Protein 4U13 (pdb70)

Nearest PDB structures (foldseek):
  4u13-assembly1_B  TM=1.009E+00  e=4.129E-20  Sinorhizobium meliloti 1021
  4kvh-assembly1_A-2  TM=8.964E-01  e=2.876E-08  Halomicrobium mukohataei DSM 12286
  5ts4-assembly3_C  TM=6.794E-01  e=6.967E-07  synthetic construct
  8uqf-assembly1_A  TM=8.358E-01  e=9.347E-05  synthetic construct
  3g0k-assembly1_A-2  TM=7.647E-01  e=1.052E-04  Novosphingobium aromaticivorans DSM 12444

CATH classification: 3.10.450.50

Sequence (214 aa):
FQSDLPDIVNYFDADSCNDTDALSETFAPDAVVEDEGARHQGVVAILRWWVAAKKAASYVAEPLESTVDGDKALVRAKVSGRFPGSPVTLTYSFTIKDGRIARLEIQFQSDLPDIVNYFDADSCNDTDALSETFAPDAVVEDEGARHQGVVAILRWWVAAKKAASYVAEPLESTVDGDKALVRAKVSGRFPGSPVTLTYSFTIKDGRIARLEIQ

Structure (mmCIF, N/CA/C/O backbone):
data_4U13
#
_entry.id   4U13
#
_cell.length_a   47.764
_cell.length_b   42.295
_cell.length_c   62.287
_cell.angle_alpha   90.000
_cell.angle_beta   111.830
_cell.angle_gamma   90.000
#
_symmetry.space_group_name_H-M   'P 1 21 1'
#
loop_
_entity.id
_entity.type
_entity.pdbx_description
1 polymer 'putative polyketide cyclase SMa1630'
2 water water
#
loop_
_atom_site.group_PDB
_atom_site.id
_atom_site.type_symbol
_atom_site.label_atom_id
_atom_site.label_alt_id
_atom_site.label_comp_id
_atom_site.label_asym_id
_atom_site.label_entity_id
_atom_site.label_seq_id
_atom_site.pdbx_PDB_ins_code
_atom_site.Cartn_x
_atom_site.Cartn_y
_atom_site.Cartn_z
_atom_site.occupancy
_atom_site.B_iso_or_equiv
_atom_site.auth_seq_id
_atom_site.auth_comp_id
_atom_site.auth_asym_id
_atom_site.auth_atom_id
_atom_site.pdbx_PDB_model_num
ATOM 1 N N . PHE A 1 1 ? 14.499 25.458 31.287 1.00 75.10 -2 PHE A N 1
ATOM 2 C CA . PHE A 1 1 ? 14.863 25.481 32.739 1.00 76.61 -2 PHE A CA 1
ATOM 3 C C . PHE A 1 1 ? 13.974 24.563 33.643 1.00 79.06 -2 PHE A C 1
ATOM 4 O O . PHE A 1 1 ? 12.794 24.322 33.375 1.00 79.62 -2 PHE A O 1
ATOM 12 N N . GLN A 1 2 ? 14.586 24.088 34.724 1.00 80.50 -1 GLN A N 1
ATOM 13 C CA . GLN A 1 2 ? 13.994 23.122 35.626 1.00 81.54 -1 GLN A CA 1
ATOM 14 C C . GLN A 1 2 ? 14.562 23.333 37.021 1.00 75.29 -1 GLN A C 1
ATOM 15 O O . GLN A 1 2 ? 15.722 23.693 37.158 1.00 70.61 -1 GLN A O 1
ATOM 21 N N . SER A 1 3 ? 13.759 23.078 38.046 1.00 78.74 0 SER A N 1
ATOM 22 C CA . SER A 1 3 ? 14.213 23.097 39.451 1.00 79.22 0 SER A CA 1
ATOM 23 C C . SER A 1 3 ? 15.548 22.415 39.681 1.00 82.42 0 SER A C 1
ATOM 24 O O . SER A 1 3 ? 16.426 22.999 40.297 1.00 81.91 0 SER A O 1
ATOM 35 N N . ASP A 1 5 ? 18.058 22.151 38.100 1.00 86.86 2 ASP A N 1
ATOM 36 C CA . ASP A 1 5 ? 19.206 22.973 37.663 1.00 85.49 2 ASP A CA 1
ATOM 37 C C . ASP A 1 5 ? 19.737 23.835 38.780 1.00 81.19 2 ASP A C 1
ATOM 38 O O . ASP A 1 5 ? 20.835 24.357 38.657 1.00 87.08 2 ASP A O 1
ATOM 43 N N . LEU A 1 6 ? 18.959 24.014 39.844 1.00 74.55 3 LEU A N 1
ATOM 44 C CA . LEU A 1 6 ? 19.355 24.895 40.933 1.00 72.99 3 LEU A CA 1
ATOM 45 C C . LEU A 1 6 ? 20.019 24.100 42.008 1.00 68.46 3 LEU A C 1
ATOM 46 O O . LEU A 1 6 ? 19.694 22.954 42.170 1.00 68.72 3 LEU A O 1
ATOM 51 N N . PRO A 1 7 ? 21.003 24.680 42.705 1.00 69.28 4 PRO A N 1
ATOM 52 C CA . PRO A 1 7 ? 21.499 24.078 43.959 1.00 68.94 4 PRO A CA 1
ATOM 53 C C . PRO A 1 7 ? 20.338 23.840 44.951 1.00 67.28 4 PRO A C 1
ATOM 54 O O . PRO A 1 7 ? 19.397 24.634 45.016 1.00 61.53 4 PRO A O 1
ATOM 58 N N . ASP A 1 8 ? 20.388 22.771 45.733 1.00 67.72 5 ASP A N 1
ATOM 59 C CA . ASP A 1 8 ? 19.282 22.486 46.648 1.00 67.48 5 ASP A CA 1
ATOM 60 C C . ASP A 1 8 ? 18.874 23.697 47.489 1.00 61.93 5 ASP A C 1
ATOM 61 O O . ASP A 1 8 ? 17.702 23.918 47.735 1.00 59.58 5 ASP A O 1
ATOM 66 N N . ILE A 1 9 ? 19.860 24.444 47.961 1.00 60.42 6 ILE A N 1
ATOM 67 C CA . ILE A 1 9 ? 19.598 25.510 48.880 1.00 60.92 6 ILE A CA 1
ATOM 68 C C . ILE A 1 9 ? 18.846 26.702 48.237 1.00 59.55 6 ILE A C 1
ATOM 69 O O . ILE A 1 9 ? 18.016 27.329 48.880 1.00 58.59 6 ILE A O 1
ATOM 74 N N . VAL A 1 10 ? 19.148 27.016 46.978 1.00 61.20 7 VAL A N 1
ATOM 75 C CA . VAL A 1 10 ? 18.460 28.055 46.253 1.00 56.16 7 VAL A CA 1
ATOM 76 C C . VAL A 1 10 ? 17.016 27.604 46.056 1.00 56.02 7 VAL A C 1
ATOM 77 O O . VAL A 1 10 ? 16.048 28.368 46.187 1.00 55.24 7 VAL A O 1
ATOM 81 N N . ASN A 1 11 ? 16.851 26.353 45.736 1.00 56.60 8 ASN A N 1
ATOM 82 C CA . ASN A 1 11 ? 15.506 25.816 45.595 1.00 61.47 8 ASN A CA 1
ATOM 83 C C . ASN A 1 11 ? 14.640 25.892 46.871 1.00 59.27 8 ASN A C 1
ATOM 84 O O . ASN A 1 11 ? 13.412 26.091 46.816 1.00 55.03 8 ASN A O 1
ATO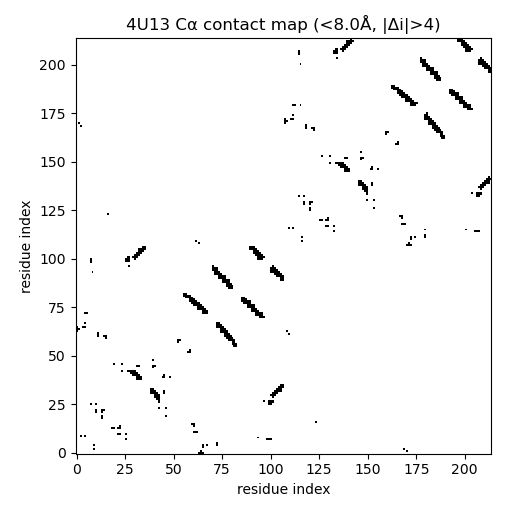M 97 N N . TYR A 1 13 ? 15.020 28.263 49.196 1.00 47.41 10 TYR A N 1
ATOM 98 C CA . TYR A 1 13 ? 14.632 29.650 49.231 1.00 46.28 10 TYR A CA 1
ATOM 99 C C . TYR A 1 13 ? 13.307 29.900 48.508 1.00 46.00 10 TYR A C 1
ATOM 100 O O . TYR A 1 13 ? 12.356 30.398 49.108 1.00 47.27 10 TYR A O 1
ATOM 109 N N . PHE A 1 14 ? 13.201 29.499 47.251 1.00 47.99 11 PHE A N 1
ATOM 110 C CA . PHE A 1 14 ? 12.009 29.809 46.461 1.00 45.63 11 PHE A CA 1
ATOM 111 C C . PHE A 1 14 ? 10.795 29.027 46.881 1.00 47.15 11 PHE A C 1
ATOM 112 O O . PHE A 1 14 ? 9.683 29.533 46.774 1.00 46.18 11 PHE A O 1
ATOM 120 N N . ASP A 1 15 ? 10.984 27.817 47.396 1.00 49.66 12 ASP A N 1
ATOM 121 C CA . ASP A 1 15 ? 9.837 26.976 47.885 1.00 52.36 12 ASP A CA 1
ATOM 122 C C . ASP A 1 15 ? 9.214 27.596 49.129 1.00 51.01 12 ASP A C 1
ATOM 123 O O . ASP A 1 15 ? 7.956 27.651 49.313 1.00 49.36 12 ASP A O 1
ATOM 128 N N . ALA A 1 16 ? 10.109 28.101 49.949 1.00 47.62 13 ALA A N 1
ATOM 129 C CA . ALA A 1 16 ? 9.719 28.739 51.194 1.00 49.48 13 ALA A CA 1
ATOM 130 C C . ALA A 1 16 ? 9.129 30.122 50.994 1.00 49.29 13 ALA A C 1
ATOM 131 O O . ALA A 1 16 ? 8.133 30.455 51.618 1.00 49.70 13 ALA A O 1
ATOM 133 N N . ASP A 1 17 ? 9.767 30.913 50.135 1.00 48.98 14 ASP A N 1
ATOM 134 C CA . ASP A 1 17 ? 9.226 32.173 49.709 1.00 49.65 14 ASP A CA 1
ATOM 135 C C . ASP A 1 17 ? 7.809 31.940 49.188 1.00 49.91 14 ASP A C 1
ATOM 136 O O . ASP A 1 17 ? 6.847 32.527 49.599 1.00 48.32 14 ASP A O 1
ATOM 141 N N . SER A 1 18 ? 7.684 31.039 48.284 1.00 49.20 15 SER A N 1
ATOM 142 C CA . SER A 1 18 ? 6.417 30.713 47.642 1.00 50.50 15 SER A CA 1
ATOM 143 C C . SER A 1 18 ? 5.300 30.159 48.590 1.00 51.12 15 SER A C 1
ATOM 144 O O . SER A 1 18 ? 4.119 30.345 48.352 1.00 49.91 15 SER A O 1
ATOM 147 N N . CYS A 1 19 ? 5.675 29.371 49.597 1.00 52.84 16 CYS A N 1
ATOM 148 C CA . CYS A 1 19 ? 4.697 28.768 50.519 1.00 51.00 16 CYS A CA 1
ATOM 149 C C . CYS A 1 19 ? 4.507 29.568 51.770 1.00 54.22 16 CYS A C 1
ATOM 150 O O . CYS A 1 19 ? 3.801 29.126 52.683 1.00 56.12 16 CYS A O 1
ATOM 153 N N . ASN A 1 20 ? 5.079 30.770 51.808 1.00 54.22 17 ASN A N 1
ATOM 154 C CA . ASN A 1 20 ? 5.065 31.612 52.990 1.00 56.80 17 ASN A CA 1
ATOM 155 C C . ASN A 1 20 ? 5.557 30.832 54.198 1.00 55.67 17 ASN A C 1
ATOM 156 O O . ASN A 1 20 ? 4.945 30.868 55.203 1.00 49.86 17 ASN A O 1
ATOM 161 N N . ASP A 1 21 ? 6.671 30.129 54.083 1.00 57.06 18 ASP A N 1
ATOM 162 C CA . ASP A 1 21 ? 7.119 29.267 55.172 1.00 58.78 18 ASP A CA 1
ATOM 163 C C . ASP A 1 21 ? 8.281 29.908 55.937 1.00 54.40 18 ASP A C 1
ATOM 164 O O . ASP A 1 21 ? 9.435 29.661 55.664 1.00 55.11 18 ASP A O 1
ATOM 169 N N . THR A 1 22 ? 7.946 30.722 56.907 1.00 52.86 19 THR A N 1
ATOM 170 C CA . THR A 1 22 ? 8.935 31.343 57.801 1.00 53.70 19 THR A CA 1
ATOM 171 C C . THR A 1 22 ? 10.045 30.476 58.427 1.00 54.27 19 THR A C 1
ATOM 172 O O . THR A 1 22 ? 11.196 30.880 58.447 1.00 53.52 19 THR A O 1
ATOM 176 N N . ASP A 1 23 ? 9.727 29.299 58.935 1.00 59.44 20 ASP A N 1
ATOM 177 C CA . ASP A 1 23 ? 10.778 28.423 59.474 1.00 62.76 20 ASP A CA 1
ATOM 178 C C . ASP A 1 23 ? 11.778 28.026 58.458 1.00 62.65 20 ASP A C 1
ATOM 179 O O . ASP A 1 23 ? 12.981 28.093 58.705 1.00 61.29 20 ASP A O 1
ATOM 184 N N . ALA A 1 24 ? 11.274 27.582 57.313 1.00 63.49 21 ALA A N 1
ATOM 185 C CA . ALA A 1 24 ? 12.140 27.048 56.281 1.00 63.53 21 ALA A CA 1
ATOM 186 C C . ALA A 1 24 ? 13.021 28.182 55.766 1.00 60.44 21 ALA A C 1
ATOM 187 O O . ALA A 1 24 ? 14.248 28.045 55.611 1.00 64.90 21 ALA A O 1
ATOM 189 N N . LEU A 1 25 ? 12.398 29.325 55.546 1.00 57.00 22 LEU A N 1
ATOM 190 C CA . LEU A 1 25 ? 13.115 30.533 55.115 1.00 57.45 22 LEU A CA 1
ATOM 191 C C . LEU A 1 25 ? 14.223 30.946 56.096 1.00 58.73 22 LEU A C 1
ATOM 192 O O . LEU A 1 25 ? 15.309 31.249 55.685 1.00 60.35 22 LEU A O 1
ATOM 197 N N . SER A 1 26 ? 13.942 30.970 57.388 1.00 61.37 23 SER A N 1
ATOM 198 C CA . SER A 1 26 ? 14.938 31.364 58.375 1.00 65.93 23 SER A CA 1
ATOM 199 C C . SER A 1 26 ? 16.150 30.419 58.367 1.00 68.36 23 SER A C 1
ATOM 200 O O . SER A 1 26 ? 17.280 30.872 58.465 1.00 72.52 23 SER A O 1
ATOM 203 N N . GLU A 1 27 ? 15.904 29.126 58.201 1.00 68.19 24 GLU A N 1
ATOM 204 C CA . GLU A 1 27 ? 16.963 28.097 58.218 1.00 71.89 24 GLU A CA 1
ATOM 205 C C . GLU A 1 27 ? 17.771 28.068 56.876 1.00 68.47 24 GLU A C 1
ATOM 206 O O . GLU A 1 27 ? 18.729 27.326 56.725 1.00 66.87 24 GLU A O 1
ATOM 212 N N . THR A 1 28 ? 17.413 28.929 55.925 1.00 62.45 25 THR A N 1
ATOM 213 C CA . THR A 1 28 ? 18.040 28.965 54.612 1.00 61.16 25 THR A CA 1
ATOM 214 C C . THR A 1 28 ? 19.317 29.813 54.567 1.00 62.55 25 THR A C 1
ATOM 215 O O . THR A 1 28 ? 20.230 29.532 53.791 1.00 67.32 25 THR A O 1
ATOM 219 N N . PHE A 1 29 ? 19.390 30.840 55.408 1.00 62.15 26 PHE A N 1
ATOM 220 C CA . PHE A 1 29 ? 20.498 31.794 55.459 1.00 61.32 26 PHE A CA 1
ATOM 221 C C . PHE A 1 29 ? 21.489 31.558 56.571 1.00 68.64 26 PHE A C 1
ATOM 222 O O . PHE A 1 29 ? 21.127 31.113 57.633 1.00 70.88 26 PHE A O 1
ATOM 230 N N . ALA A 1 30 ? 22.747 31.891 56.308 1.00 76.11 27 AL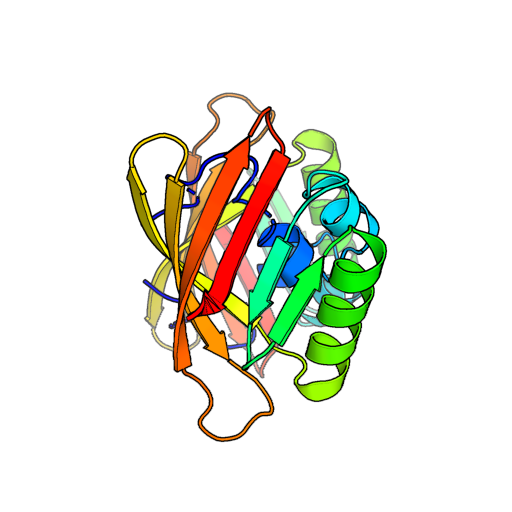A A N 1
ATOM 231 C CA . ALA A 1 30 ? 23.811 31.840 57.308 1.00 77.59 27 ALA A CA 1
ATOM 232 C C . ALA A 1 30 ? 23.476 32.871 58.354 1.00 80.07 27 ALA A C 1
ATOM 233 O O . ALA A 1 30 ? 22.819 33.850 58.035 1.00 78.54 27 ALA A O 1
ATOM 235 N N . PRO A 1 31 ? 23.940 32.683 59.596 1.00 86.47 28 PRO A N 1
ATOM 236 C CA . PRO A 1 31 ? 23.624 33.686 60.634 1.00 91.01 28 PRO A CA 1
ATOM 237 C C . PRO A 1 31 ? 24.122 35.119 60.287 1.00 92.17 28 PRO A C 1
ATOM 238 O O . PRO A 1 31 ? 23.455 36.130 60.626 1.00 86.53 28 PRO A O 1
ATOM 242 N N . ASP A 1 32 ? 25.273 35.172 59.605 1.00 88.88 29 ASP A N 1
ATOM 243 C CA . ASP A 1 32 ? 25.936 36.404 59.210 1.00 85.96 29 ASP A CA 1
ATOM 244 C C . ASP A 1 32 ? 25.486 36.925 57.816 1.00 80.59 29 ASP A C 1
ATOM 245 O O . ASP A 1 32 ? 26.134 37.790 57.232 1.00 78.90 29 ASP A O 1
ATOM 247 N N . ALA A 1 33 ? 24.349 36.462 57.302 1.00 77.34 30 ALA A N 1
ATOM 248 C CA . ALA A 1 33 ? 24.024 36.656 55.879 1.00 74.49 30 ALA A CA 1
ATOM 249 C C . ALA A 1 33 ? 23.551 38.071 55.577 1.00 75.81 30 ALA A C 1
ATOM 250 O O . ALA A 1 33 ? 23.084 38.783 56.458 1.00 76.54 30 ALA A O 1
ATOM 252 N N . VAL A 1 34 ? 23.670 38.461 54.310 1.00 72.65 31 VAL A N 1
ATOM 253 C CA . VAL A 1 34 ? 23.198 39.749 53.831 1.00 66.29 31 VAL A CA 1
ATOM 254 C C . VAL A 1 34 ? 22.277 39.593 52.625 1.00 60.62 31 VAL A C 1
ATOM 255 O O . VAL A 1 34 ? 22.546 38.815 51.730 1.00 57.25 31 VAL A O 1
ATOM 259 N N . VAL A 1 35 ? 21.222 40.395 52.625 1.00 57.53 32 VAL A N 1
ATOM 260 C CA . VAL A 1 35 ? 20.346 40.602 51.512 1.00 56.67 32 VAL A CA 1
ATOM 261 C C . VAL A 1 35 ? 20.394 42.087 51.163 1.00 60.20 32 VAL A C 1
ATOM 262 O O . VAL A 1 35 ? 20.176 42.946 52.061 1.00 57.64 32 VAL A O 1
ATOM 266 N N . GLU A 1 36 ? 20.690 42.371 49.878 1.00 59.61 33 GLU A N 1
ATOM 267 C CA . GLU A 1 36 ? 20.526 43.688 49.285 1.00 60.85 33 GLU A CA 1
ATOM 268 C C . GLU A 1 36 ? 19.360 43.712 48.305 1.00 60.39 33 GLU A C 1
ATOM 269 O O . GLU A 1 36 ? 19.345 42.958 47.357 1.00 57.92 33 GLU A O 1
ATOM 272 N N . ASP A 1 37 ? 18.390 44.594 48.532 1.00 65.47 34 ASP A N 1
ATOM 273 C CA . ASP A 1 37 ? 17.174 44.684 47.698 1.00 68.61 34 ASP A CA 1
ATOM 274 C C . ASP A 1 37 ? 16.587 46.078 47.796 1.00 73.56 34 ASP A C 1
ATOM 275 O O . ASP A 1 37 ? 16.622 46.677 48.866 1.00 79.14 34 ASP A O 1
ATOM 280 N N . GLU A 1 38 ? 15.998 46.560 46.700 1.00 76.63 35 GLU A N 1
ATOM 281 C CA . GLU A 1 38 ? 15.176 47.796 46.664 1.00 77.34 35 GLU A CA 1
ATOM 282 C C . GLU A 1 38 ? 15.883 48.997 47.319 1.00 74.98 35 GLU A C 1
ATOM 283 O O . GLU A 1 38 ? 15.282 49.679 48.137 1.00 76.20 35 GLU A O 1
ATOM 289 N N . GLY A 1 39 ? 17.161 49.227 46.979 1.00 71.89 36 GLY A N 1
ATOM 290 C CA . GLY A 1 39 ? 17.929 50.365 47.519 1.00 74.89 36 GLY A CA 1
ATOM 291 C C . GLY A 1 39 ? 18.416 50.201 48.958 1.00 75.95 36 GLY A C 1
ATOM 292 O O . GLY A 1 39 ? 18.860 51.178 49.570 1.00 73.43 36 GLY A O 1
ATOM 293 N N . ALA A 1 40 ? 18.363 48.970 49.499 1.00 74.95 37 ALA A N 1
ATOM 294 C CA . ALA A 1 40 ? 18.666 48.741 50.924 1.00 72.76 37 ALA A CA 1
ATOM 295 C C . ALA A 1 40 ? 19.372 47.444 51.231 1.00 69.80 37 ALA A C 1
ATOM 296 O O . ALA A 1 40 ? 19.365 46.497 50.451 1.00 69.73 37 ALA A O 1
ATOM 298 N N . ARG A 1 41 ? 19.951 47.421 52.425 1.00 71.34 38 ARG A N 1
ATOM 299 C CA . ARG A 1 41 ? 20.829 46.351 52.872 1.00 70.95 38 ARG A CA 1
ATOM 300 C C . ARG A 1 41 ? 20.297 45.811 54.191 1.00 68.78 38 ARG A C 1
ATOM 301 O O . ARG A 1 41 ? 20.066 46.567 55.105 1.00 67.02 38 ARG A O 1
ATOM 309 N N . HIS A 1 42 ? 20.122 44.497 54.281 1.00 62.92 39 HIS A N 1
ATOM 310 C CA . HIS A 1 42 ? 19.674 43.865 55.491 1.00 60.85 39 HIS A CA 1
ATOM 311 C C . HIS A 1 42 ? 20.698 42.830 55.972 1.00 63.55 39 HIS A C 1
ATOM 312 O O . HIS A 1 42 ? 21.032 41.903 55.266 1.00 67.24 39 HIS A O 1
ATOM 319 N N . GLN A 1 43 ? 21.239 43.005 57.166 1.00 69.88 40 GLN A N 1
ATOM 320 C CA . GLN A 1 43 ? 22.278 42.100 57.657 1.00 76.03 40 GLN A CA 1
ATOM 321 C C . GLN A 1 43 ? 21.785 41.311 58.879 1.00 75.52 40 GLN A C 1
ATOM 322 O O . GLN A 1 43 ? 21.122 41.875 59.740 1.00 75.10 40 GLN A O 1
ATOM 328 N N . GLY A 1 44 ? 22.103 40.013 58.947 1.00 71.48 41 GLY A N 1
ATOM 329 C CA . GLY A 1 44 ? 21.638 39.162 60.033 1.00 66.65 41 GLY A CA 1
ATOM 330 C C . GLY A 1 44 ? 20.273 38.583 59.718 1.00 66.78 41 GLY A C 1
ATOM 331 O O . GLY A 1 44 ? 19.440 39.218 59.041 1.00 65.10 41 GLY A O 1
ATOM 332 N N . VAL A 1 45 ? 20.011 37.384 60.241 1.00 68.29 42 VAL A N 1
ATOM 333 C CA . VAL A 1 45 ? 18.752 36.715 59.962 1.00 65.20 42 VAL A CA 1
ATOM 334 C C . VAL A 1 45 ? 17.541 37.490 60.497 1.00 65.01 42 VAL A C 1
ATOM 335 O O . VAL A 1 45 ? 16.433 37.397 59.927 1.00 64.52 42 VAL A O 1
ATOM 339 N N . VAL A 1 46 ? 17.709 38.286 61.543 1.00 65.48 43 VAL A N 1
ATOM 340 C CA . VAL A 1 46 ? 16.544 39.012 62.038 1.00 64.74 43 VAL A CA 1
ATOM 341 C C . VAL A 1 46 ? 16.034 40.043 61.017 1.00 62.61 43 VAL A C 1
ATOM 342 O O . VAL A 1 46 ? 14.815 40.105 60.701 1.00 58.33 43 VAL A O 1
ATOM 346 N N . ALA A 1 47 ? 16.959 40.867 60.525 1.00 61.56 44 ALA A N 1
ATOM 347 C CA . ALA A 1 47 ? 16.643 41.872 59.495 1.00 61.30 44 ALA A CA 1
ATOM 348 C C . ALA A 1 47 ? 16.102 41.192 58.222 1.00 60.11 44 ALA A C 1
ATOM 349 O O . ALA A 1 47 ? 15.234 41.725 57.536 1.00 61.61 44 ALA A O 1
ATOM 351 N N . ILE A 1 48 ? 16.655 40.041 57.874 1.00 55.62 45 ILE A N 1
ATOM 352 C CA . ILE A 1 48 ? 16.201 39.409 56.683 1.00 55.56 45 ILE A CA 1
ATOM 353 C C . ILE A 1 48 ? 14.720 38.997 56.820 1.00 58.93 45 ILE A C 1
ATOM 354 O O . ILE A 1 48 ? 13.889 39.193 55.885 1.00 58.18 45 ILE A O 1
ATOM 359 N N . LEU A 1 49 ? 14.372 38.416 57.963 1.00 62.36 46 LEU A N 1
ATOM 360 C CA . LEU A 1 49 ? 12.981 38.046 58.186 1.00 60.98 46 LEU A CA 1
ATOM 361 C C . LEU A 1 49 ? 12.068 39.256 58.150 1.00 58.86 46 LEU A C 1
ATOM 362 O O . LEU A 1 49 ? 10.918 39.178 57.683 1.00 56.47 46 LEU A O 1
ATOM 367 N N . ARG A 1 50 ? 12.544 40.370 58.699 1.00 63.19 47 ARG A N 1
ATOM 368 C CA . ARG A 1 50 ? 11.725 41.597 58.734 1.00 65.08 47 ARG A CA 1
ATOM 369 C C . ARG A 1 50 ? 11.467 42.035 57.329 1.00 58.78 47 ARG A C 1
ATOM 370 O O . ARG A 1 50 ? 10.355 42.378 56.969 1.00 59.31 47 ARG A O 1
ATOM 378 N N . TRP A 1 51 ? 12.517 41.964 56.536 1.00 55.54 48 TRP A N 1
ATOM 379 C CA . TRP A 1 51 ? 12.465 42.388 55.196 1.00 55.73 48 TRP A CA 1
ATOM 380 C C . TRP A 1 51 ? 11.474 41.541 54.385 1.00 58.30 48 TRP A C 1
ATOM 381 O O . TRP A 1 51 ? 10.684 42.111 53.591 1.00 58.23 48 TRP A O 1
ATOM 392 N N . TRP A 1 52 ? 11.543 40.213 54.574 1.00 53.71 49 TRP A N 1
ATOM 393 C CA . TRP A 1 52 ? 10.708 39.263 53.852 1.00 54.97 49 TRP A CA 1
ATOM 394 C C . TRP A 1 52 ? 9.222 39.423 54.219 1.00 54.87 49 TRP A C 1
ATOM 395 O O . TRP A 1 52 ? 8.326 39.433 53.347 1.00 53.97 49 TRP A O 1
ATOM 406 N N . VAL A 1 53 ? 8.954 39.591 55.509 1.00 56.58 50 VAL A N 1
ATOM 407 C CA . VAL A 1 53 ? 7.598 39.845 55.970 1.00 55.30 50 VAL A CA 1
ATOM 408 C C . VAL A 1 53 ? 6.969 41.147 55.390 1.00 57.57 50 VAL A C 1
ATOM 409 O O . VAL A 1 53 ? 5.853 41.105 54.849 1.00 55.61 50 VAL A O 1
ATOM 413 N N . ALA A 1 54 ? 7.688 42.279 55.472 1.00 53.68 51 ALA A N 1
ATOM 414 C CA . ALA A 1 54 ? 7.200 43.541 54.909 1.00 55.13 51 ALA A CA 1
ATOM 415 C C . ALA A 1 54 ? 6.921 43.458 53.382 1.00 56.79 51 ALA A C 1
ATOM 416 O O . ALA A 1 54 ? 5.933 44.009 52.903 1.00 54.23 51 ALA A O 1
ATOM 418 N N . ALA A 1 55 ? 7.777 42.770 52.641 1.00 53.06 52 ALA A N 1
ATOM 419 C CA . ALA A 1 55 ? 7.603 42.681 51.233 1.00 51.36 52 ALA A CA 1
ATOM 420 C C . ALA A 1 55 ? 6.370 41.869 50.888 1.00 53.00 52 ALA A C 1
ATOM 421 O O . ALA A 1 55 ? 5.671 42.166 49.921 1.00 57.08 52 ALA A O 1
ATOM 423 N N . LYS A 1 56 ? 6.089 40.843 51.663 1.00 55.09 53 LYS A N 1
ATOM 424 C CA . LYS A 1 56 ? 4.889 40.040 51.461 1.00 55.54 53 LYS A CA 1
ATOM 425 C C . LYS A 1 56 ? 3.645 40.845 51.727 1.00 57.55 53 LYS A C 1
ATOM 426 O O . LYS A 1 56 ? 2.695 40.770 50.949 1.00 56.64 53 LYS A O 1
ATOM 432 N N . LYS A 1 57 ? 3.629 41.603 52.820 1.00 57.49 54 LYS A N 1
ATOM 433 C CA . LYS A 1 57 ? 2.474 42.490 53.131 1.00 63.74 54 LYS A CA 1
ATOM 434 C C . LYS A 1 57 ? 2.300 43.570 52.079 1.00 63.28 54 LYS A C 1
ATOM 435 O O . LYS A 1 57 ? 1.179 43.874 51.700 1.00 61.13 54 LYS A O 1
ATOM 441 N N . ALA A 1 58 ? 3.416 44.198 51.684 1.00 62.81 55 ALA A N 1
ATOM 442 C CA . ALA A 1 58 ? 3.420 45.273 50.703 1.00 63.67 55 ALA A CA 1
ATOM 443 C C . ALA A 1 58 ? 2.839 44.797 49.380 1.00 66.98 55 ALA A C 1
ATOM 444 O O . ALA A 1 58 ? 1.981 45.489 48.834 1.00 69.31 55 ALA A O 1
ATOM 446 N N . ALA A 1 59 ? 3.262 43.634 48.871 1.00 60.39 56 ALA A N 1
ATOM 447 C CA . ALA A 1 59 ? 2.843 43.297 47.511 1.00 61.67 56 ALA A CA 1
ATOM 448 C C . ALA A 1 59 ? 2.173 41.936 47.257 1.00 67.40 56 ALA A C 1
ATOM 449 O O . ALA A 1 59 ? 1.671 41.716 46.128 1.00 66.33 56 ALA A O 1
ATOM 451 N N . SER A 1 60 ? 2.149 41.032 48.256 1.00 67.51 57 SER A N 1
ATOM 452 C CA . SER A 1 60 ? 1.647 39.649 48.053 1.00 62.55 57 SER A CA 1
ATOM 453 C C . SER A 1 60 ? 2.215 39.037 46.757 1.00 62.52 57 SER A C 1
ATOM 454 O O . SER A 1 60 ? 1.483 38.522 45.909 1.00 61.95 57 SER A O 1
ATOM 457 N N . TYR A 1 61 ? 3.518 39.135 46.586 1.00 59.44 58 TYR A N 1
ATOM 458 C CA . TYR A 1 61 ? 4.146 38.783 45.307 1.00 59.24 58 TYR A CA 1
ATOM 459 C C . TYR A 1 61 ? 4.343 37.285 45.143 1.00 60.72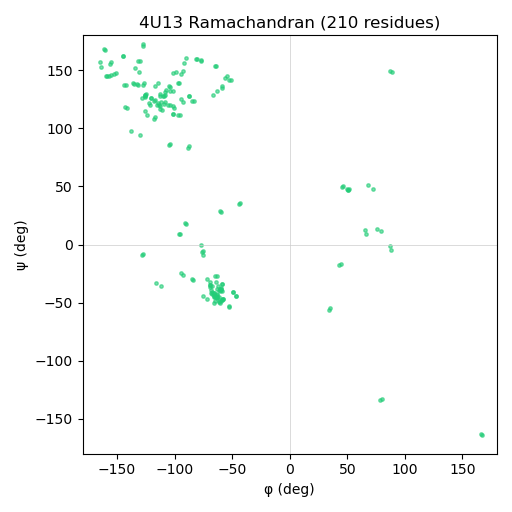 58 TYR A C 1
ATOM 460 O O . TYR A 1 61 ? 4.439 36.568 46.106 1.00 61.39 58 TYR A O 1
ATOM 469 N N . VAL A 1 62 ? 4.500 36.879 43.894 1.00 57.79 59 VAL A N 1
ATOM 470 C CA . VAL A 1 62 ? 4.994 35.591 43.507 1.00 57.20 59 VAL A CA 1
ATOM 471 C C . VAL A 1 62 ? 6.349 35.805 42.726 1.00 57.49 59 VAL A C 1
ATOM 472 O O . VAL A 1 62 ? 6.381 36.539 41.756 1.00 59.68 59 VAL A O 1
ATOM 476 N N . ALA A 1 63 ? 7.450 35.173 43.165 1.00 58.19 60 ALA A N 1
ATOM 477 C CA . ALA A 1 63 ? 8.708 35.064 42.424 1.00 54.77 60 ALA A CA 1
ATOM 478 C C . ALA A 1 63 ? 8.830 33.700 41.785 1.00 58.27 60 ALA A C 1
ATOM 479 O O . ALA A 1 63 ? 8.866 32.704 42.460 1.00 59.38 60 ALA A O 1
ATOM 481 N N . GLU A 1 64 ? 8.923 33.644 40.462 1.00 57.39 61 GLU A N 1
ATOM 482 C CA . GLU A 1 64 ? 8.930 32.384 39.753 1.00 57.35 61 GLU A CA 1
ATOM 483 C C . GLU A 1 64 ? 10.272 32.245 39.006 1.00 55.56 61 GLU A C 1
ATOM 484 O O . GLU A 1 64 ? 10.482 32.956 38.044 1.00 56.63 61 GLU A O 1
ATOM 490 N N . PRO A 1 65 ? 11.185 31.354 39.456 1.00 52.51 62 PRO A N 1
ATOM 491 C CA . PRO A 1 65 ? 12.430 31.204 38.711 1.00 51.98 62 PRO A CA 1
ATOM 492 C C . PRO A 1 65 ? 12.192 30.787 37.246 1.00 54.76 62 PRO A C 1
ATOM 493 O O . PRO A 1 65 ? 11.341 29.937 36.980 1.00 53.31 62 PRO A O 1
ATOM 497 N N . LEU A 1 66 ? 12.898 31.442 36.315 1.00 54.11 63 LEU A N 1
ATOM 498 C CA . LEU A 1 66 ? 12.762 31.183 34.887 1.00 57.99 63 LEU A CA 1
ATOM 499 C C . LEU A 1 66 ? 14.001 30.543 34.258 1.00 56.25 63 LEU A C 1
ATOM 500 O O . LEU A 1 66 ? 13.878 29.845 33.286 1.00 53.53 63 LEU A O 1
ATOM 505 N N . GLU A 1 67 ? 15.185 30.922 34.716 1.00 56.51 64 GLU A N 1
ATOM 506 C CA . GLU A 1 67 ? 16.407 30.319 34.251 1.00 60.95 64 GLU A CA 1
ATOM 507 C C . GLU A 1 67 ? 17.488 30.570 35.223 1.00 58.58 64 GLU A C 1
ATOM 508 O O . GLU A 1 67 ? 17.315 31.366 36.151 1.00 59.01 64 GLU A O 1
ATOM 514 N N . SER A 1 68 ? 18.580 29.852 35.048 1.00 56.04 65 SER A N 1
ATOM 515 C CA . SER A 1 68 ? 19.668 29.936 35.991 1.00 62.23 65 SER A CA 1
ATOM 516 C C . SER A 1 68 ? 21.024 29.540 35.380 1.00 62.09 65 SER A C 1
ATOM 517 O O . SER A 1 68 ? 21.074 28.816 34.406 1.00 62.63 65 SER A O 1
ATOM 520 N N . THR A 1 69 ? 22.095 30.060 35.969 1.00 61.38 66 THR A N 1
ATOM 521 C CA . THR A 1 69 ? 23.455 29.680 35.645 1.00 66.19 66 THR A CA 1
ATOM 522 C C . THR A 1 69 ? 24.237 29.669 36.983 1.00 64.51 66 THR A C 1
ATOM 523 O O . THR A 1 69 ? 24.067 30.542 37.816 1.00 61.31 66 THR A O 1
ATOM 527 N N . VAL A 1 70 ? 25.066 28.661 37.189 1.00 65.58 67 VAL A N 1
ATOM 528 C CA . VAL A 1 70 ? 25.887 28.577 38.394 1.00 68.13 67 VAL A CA 1
ATOM 529 C C . VAL A 1 70 ? 27.324 28.881 37.967 1.00 66.87 67 VAL A C 1
ATOM 530 O O . VAL A 1 70 ? 27.764 28.456 36.920 1.00 70.33 67 VAL A O 1
ATOM 534 N N . ASP A 1 71 ? 28.010 29.736 38.699 1.00 65.89 68 ASP A N 1
ATOM 535 C CA . ASP A 1 71 ? 29.448 29.978 38.465 1.00 69.30 68 ASP A CA 1
ATOM 536 C C . ASP A 1 71 ? 30.193 30.061 39.809 1.00 69.61 68 ASP A C 1
ATOM 537 O O . ASP A 1 71 ? 30.170 31.102 40.485 1.00 69.54 68 ASP A O 1
ATOM 539 N N . GLY A 1 72 ? 30.808 28.943 40.202 1.00 70.64 69 GLY A N 1
ATOM 540 C CA . GLY A 1 72 ? 31.608 28.858 41.416 1.00 69.77 69 GLY A CA 1
ATOM 541 C C . GLY A 1 72 ? 30.694 28.729 42.593 1.00 70.59 69 GLY A C 1
ATOM 542 O O . GLY A 1 72 ? 29.755 27.924 42.558 1.00 70.40 69 GLY A O 1
ATOM 543 N N . ASP A 1 73 ? 30.975 29.525 43.629 1.00 71.76 70 ASP A N 1
ATOM 544 C CA . ASP A 1 73 ? 30.099 29.645 44.806 1.00 73.56 70 ASP A CA 1
ATOM 545 C C . ASP A 1 73 ? 28.836 30.485 44.515 1.00 72.89 70 ASP A C 1
ATOM 546 O O . ASP A 1 73 ? 27.951 30.549 45.363 1.00 77.24 70 ASP A O 1
ATOM 548 N N . LYS A 1 74 ? 28.759 31.133 43.353 1.00 72.46 71 LYS A N 1
ATOM 549 C CA . LYS A 1 74 ? 27.607 31.973 42.976 1.00 73.79 71 LYS A CA 1
ATOM 550 C C . LYS A 1 74 ? 26.544 31.294 42.084 1.00 74.18 71 LYS A C 1
ATOM 551 O O . LYS A 1 74 ? 26.882 30.575 41.150 1.00 71.42 71 LYS A O 1
ATOM 555 N N . ALA A 1 75 ? 25.259 31.557 42.388 1.00 72.39 72 ALA A N 1
ATOM 556 C CA . ALA A 1 75 ? 24.133 31.153 41.537 1.00 65.38 72 ALA A CA 1
ATOM 557 C C . ALA A 1 75 ? 23.251 32.349 41.201 1.00 63.84 72 ALA A C 1
ATOM 558 O O . ALA A 1 75 ? 22.816 33.104 42.079 1.00 60.72 72 ALA A O 1
ATOM 560 N N . LEU A 1 76 ? 23.004 32.489 39.904 1.00 64.06 73 LEU A N 1
ATOM 561 C CA . LEU A 1 76 ? 22.293 33.615 39.326 1.00 63.55 73 LEU A CA 1
ATOM 562 C C . LEU A 1 76 ? 21.002 33.144 38.727 1.00 63.46 73 LEU A C 1
ATOM 563 O O . LEU A 1 76 ? 21.010 32.348 37.787 1.00 63.25 73 LEU A O 1
ATOM 568 N N . VAL A 1 77 ? 19.894 33.683 39.235 1.00 60.01 74 VAL A N 1
ATOM 569 C CA . VAL A 1 77 ? 18.584 33.230 38.855 1.00 54.83 74 VAL A CA 1
ATOM 570 C C . VAL A 1 77 ? 17.761 34.413 38.374 1.00 51.71 74 VAL A C 1
ATOM 571 O O . VAL A 1 77 ? 17.661 35.444 39.043 1.00 56.65 74 VAL A O 1
ATOM 575 N N . ARG A 1 78 ? 17.210 34.280 37.179 1.00 49.55 75 ARG A N 1
ATOM 576 C CA . ARG A 1 78 ? 16.261 35.240 36.679 1.00 49.13 75 ARG A CA 1
ATOM 577 C C . ARG A 1 78 ? 14.889 34.800 37.175 1.00 47.87 75 ARG A C 1
ATOM 578 O O . ARG A 1 78 ? 14.474 33.617 36.955 1.00 44.10 75 ARG A O 1
ATOM 586 N N . ALA A 1 79 ? 14.165 35.727 37.819 1.00 43.52 76 ALA A N 1
ATOM 587 C CA . ALA A 1 79 ? 12.857 35.367 38.301 1.00 44.71 76 ALA A CA 1
ATOM 588 C C . ALA A 1 79 ? 11.786 36.378 37.932 1.00 45.34 76 ALA A C 1
ATOM 589 O O . ALA A 1 79 ? 12.003 37.593 37.967 1.00 44.71 76 ALA A O 1
ATOM 591 N N . LYS A 1 80 ? 10.631 35.877 37.517 1.00 47.82 77 LYS A N 1
ATOM 592 C CA . LYS A 1 80 ? 9.539 36.761 37.173 1.00 50.29 77 LYS A CA 1
ATOM 593 C C . LYS A 1 80 ? 8.852 37.059 38.481 1.00 48.77 77 LYS A C 1
ATOM 594 O O . LYS A 1 80 ? 8.475 36.174 39.226 1.00 49.52 77 LYS A O 1
ATOM 600 N N . VAL A 1 81 ? 8.761 38.329 38.788 1.00 47.85 78 VAL A N 1
ATOM 601 C CA . VAL A 1 81 ? 8.096 38.781 40.009 1.00 47.67 78 VAL A CA 1
ATOM 602 C C . VAL A 1 81 ? 6.782 39.450 39.643 1.00 48.47 78 VAL A C 1
ATOM 603 O O . VAL A 1 81 ? 6.733 40.334 38.814 1.00 47.16 78 VAL A O 1
ATOM 607 N N . SER A 1 82 ? 5.728 39.062 40.321 1.00 50.41 79 SER A N 1
ATOM 608 C CA . SER A 1 82 ? 4.408 39.421 39.919 1.00 54.22 79 SER A CA 1
ATOM 609 C C . SER A 1 82 ? 3.688 39.823 41.193 1.00 55.00 79 SER A C 1
ATOM 610 O O . SER A 1 82 ? 3.824 39.141 42.207 1.00 55.66 79 SER A O 1
ATOM 613 N N . GLY A 1 83 ? 2.889 40.888 41.156 1.00 56.68 80 GLY A N 1
ATOM 614 C CA . GLY A 1 83 ? 2.060 41.246 42.342 1.00 55.90 80 GLY A CA 1
ATOM 615 C C . GLY A 1 83 ? 1.430 42.628 42.320 1.00 56.59 80 GLY A C 1
ATOM 616 O O . GLY A 1 83 ? 1.350 43.268 41.268 1.00 57.24 80 GLY A O 1
ATOM 617 N N . ARG A 1 84 ? 0.990 43.062 43.491 1.00 56.70 81 ARG A N 1
ATOM 618 C CA . ARG A 1 84 ? 0.360 44.358 43.695 1.00 59.45 81 ARG A CA 1
ATOM 619 C C . ARG A 1 84 ? 1.474 45.409 43.969 1.00 55.99 81 ARG A C 1
ATOM 620 O O . ARG A 1 84 ? 1.799 45.728 45.108 1.00 57.56 81 ARG A O 1
ATOM 628 N N . PHE A 1 85 ? 2.038 45.935 42.890 1.00 53.33 82 PHE A N 1
ATOM 629 C CA . PHE A 1 85 ? 3.095 46.934 42.949 1.00 51.67 82 PHE A CA 1
ATOM 630 C C . PHE A 1 85 ? 3.209 47.555 41.564 1.00 52.79 82 PHE A C 1
ATOM 631 O O . PHE A 1 85 ? 2.842 46.919 40.561 1.00 53.96 82 PHE A O 1
ATOM 639 N N . PRO A 1 86 ? 3.748 48.775 41.486 1.00 52.44 83 PRO A N 1
ATOM 640 C CA . PRO A 1 86 ? 3.734 49.500 40.213 1.00 52.27 83 PRO A CA 1
ATOM 641 C C . PRO A 1 86 ? 4.594 48.821 39.198 1.00 53.07 83 PRO A C 1
ATOM 642 O O . PRO A 1 86 ? 5.756 48.492 39.482 1.00 50.86 83 PRO A O 1
ATOM 646 N N . GLY A 1 87 ? 4.025 48.583 38.016 1.00 53.87 84 GLY A N 1
ATOM 647 C CA . GLY A 1 87 ? 4.782 47.992 36.908 1.00 52.49 84 GLY A CA 1
ATOM 648 C C . GLY A 1 87 ? 4.854 46.487 36.814 1.00 52.02 84 GLY A C 1
ATOM 649 O O . GLY A 1 87 ? 5.472 45.978 35.882 1.00 53.16 84 GLY A O 1
ATOM 650 N N . SER A 1 88 ? 4.236 45.774 37.768 1.00 52.40 85 SER A N 1
ATOM 651 C CA . SER A 1 88 ? 4.137 44.308 37.736 1.00 52.82 85 SER A CA 1
ATOM 652 C C . SER A 1 88 ? 3.602 43.809 36.370 1.00 55.96 85 SER A C 1
ATOM 653 O O . SER A 1 88 ? 2.737 44.441 35.808 1.00 55.98 85 SER A O 1
ATOM 656 N N . PRO A 1 89 ? 4.118 42.695 35.830 1.00 59.78 86 PRO A N 1
ATOM 657 C CA . PRO A 1 89 ? 5.205 41.866 36.465 1.00 58.63 86 PRO A CA 1
ATOM 658 C C . PRO A 1 89 ? 6.593 42.326 35.973 1.00 57.50 86 PRO A C 1
ATOM 659 O O . PRO A 1 89 ? 6.696 42.936 34.914 1.00 59.14 86 PRO A O 1
ATOM 663 N N . VAL A 1 90 ? 7.634 42.068 36.738 1.00 55.36 87 VAL A N 1
ATOM 664 C CA . VAL A 1 90 ? 8.975 42.478 36.355 1.00 54.07 87 VAL A CA 1
ATOM 665 C C . VAL A 1 90 ? 9.942 41.312 36.502 1.00 55.21 87 VAL A C 1
ATOM 666 O O . VAL A 1 90 ? 9.749 40.426 37.330 1.00 55.46 87 VAL A O 1
ATOM 670 N N . THR A 1 91 ? 10.959 41.266 35.651 1.00 56.49 88 THR A N 1
ATOM 671 C CA . THR A 1 91 ? 11.921 40.201 35.722 1.00 52.71 88 THR A CA 1
ATOM 672 C C . THR A 1 91 ? 13.156 40.675 36.409 1.00 53.79 88 THR A C 1
ATOM 673 O O . THR A 1 91 ? 13.669 41.690 36.070 1.00 52.48 88 THR A O 1
ATOM 677 N N . LEU A 1 92 ? 13.656 39.892 37.371 1.00 57.92 89 LEU A N 1
ATOM 678 C CA . LEU A 1 92 ? 14.791 40.294 38.212 1.00 57.63 89 LEU A CA 1
ATOM 679 C C . LEU A 1 92 ? 15.828 39.202 38.285 1.00 53.48 89 LEU A C 1
ATOM 680 O O . LEU A 1 92 ? 15.515 38.045 38.110 1.00 53.55 89 LEU A O 1
ATOM 685 N N . THR A 1 93 ? 17.051 39.600 38.604 1.00 51.61 90 THR A N 1
ATOM 686 C CA . THR A 1 93 ? 18.117 38.667 38.825 1.00 57.98 90 THR A CA 1
ATOM 687 C C . THR A 1 93 ? 18.424 38.546 40.294 1.00 57.43 90 THR A C 1
ATOM 688 O O . THR A 1 93 ? 18.748 39.521 40.950 1.00 56.07 90 THR A O 1
ATOM 692 N N . TYR A 1 94 ? 18.282 37.327 40.790 1.00 57.16 91 TYR A N 1
ATOM 693 C CA . TYR A 1 94 ? 18.661 36.973 42.156 1.00 56.31 91 TYR A CA 1
ATOM 694 C C . TYR A 1 94 ? 20.068 36.336 42.168 1.00 55.94 91 TYR A C 1
ATOM 695 O O . TYR A 1 94 ? 20.240 35.223 41.665 1.00 52.64 91 TYR A O 1
ATOM 704 N N . SER A 1 95 ? 21.050 37.027 42.740 1.00 57.35 92 SER A N 1
ATOM 705 C CA . SER A 1 95 ? 22.409 36.479 42.847 1.00 61.24 92 SER A CA 1
ATOM 706 C C . SER A 1 95 ? 22.681 35.961 44.213 1.00 58.72 92 SER A C 1
ATOM 707 O O . SER A 1 95 ? 22.798 36.708 45.145 1.00 59.66 92 SER A O 1
ATOM 710 N N . PHE A 1 96 ? 22.829 34.669 44.315 1.00 61.09 93 PHE A N 1
ATOM 711 C CA . PHE A 1 96 ? 22.995 34.022 45.603 1.00 63.11 93 PHE A CA 1
ATOM 712 C C . PHE A 1 96 ? 24.452 33.622 45.787 1.00 69.05 93 PHE A C 1
ATOM 713 O O . PHE A 1 96 ? 25.053 33.054 44.878 1.00 77.65 93 PHE A O 1
ATOM 721 N N . THR A 1 97 ? 24.998 33.863 46.970 1.00 71.59 94 THR A N 1
ATOM 722 C CA . THR A 1 97 ? 26.292 33.330 47.354 1.00 70.30 94 THR A CA 1
ATOM 723 C C . THR A 1 97 ? 26.083 32.331 48.455 1.00 70.56 94 THR A C 1
ATOM 724 O O . THR A 1 97 ? 25.462 32.622 49.476 1.00 74.39 94 THR A O 1
ATOM 728 N N . ILE A 1 98 ? 26.680 31.177 48.232 1.00 71.23 95 ILE A N 1
ATOM 729 C CA . ILE A 1 98 ? 26.509 29.978 49.014 1.00 76.56 95 ILE A CA 1
ATOM 730 C C . ILE A 1 98 ? 27.826 29.686 49.736 1.00 80.93 95 ILE A C 1
ATOM 731 O O . ILE A 1 98 ? 28.822 29.461 49.080 1.00 87.36 95 ILE A O 1
ATOM 736 N N . LYS A 1 99 ? 27.835 29.714 51.064 1.00 80.79 96 LYS A N 1
ATOM 737 C CA . LYS A 1 99 ? 28.990 29.287 51.841 1.00 83.75 96 LYS A CA 1
ATOM 738 C C . LYS A 1 99 ? 28.471 28.220 52.764 1.00 86.81 96 LYS A C 1
ATOM 739 O O . LYS A 1 99 ? 27.636 28.504 53.624 1.00 88.88 96 LYS A O 1
ATOM 741 N N . ASP A 1 100 ? 28.890 26.981 52.528 1.00 93.56 97 ASP A N 1
ATOM 742 C CA . ASP A 1 100 ? 28.630 25.858 53.447 1.00 101.92 97 ASP A CA 1
ATOM 743 C C . ASP A 1 100 ? 27.156 25.432 53.539 1.00 99.70 97 ASP A C 1
ATOM 744 O O . ASP A 1 100 ? 26.573 25.303 54.640 1.00 90.34 97 ASP A O 1
ATOM 749 N N . GLY A 1 101 ? 26.556 25.210 52.373 1.00 97.41 98 GLY A N 1
ATOM 750 C CA . GLY A 1 101 ? 25.176 24.738 52.320 1.00 95.55 98 GLY A CA 1
ATOM 751 C C . GLY A 1 101 ? 24.148 25.720 52.859 1.00 89.73 98 GLY A C 1
ATOM 752 O O . GLY A 1 101 ? 23.026 25.318 53.122 1.00 89.41 98 GLY A O 1
ATOM 753 N N . ARG A 1 102 ? 24.553 26.978 53.072 1.00 84.01 99 ARG A N 1
ATOM 754 C CA . ARG A 1 102 ? 23.658 28.072 53.424 1.00 79.77 99 ARG A CA 1
ATOM 755 C C . ARG A 1 102 ? 23.870 29.231 52.488 1.00 72.39 99 ARG A C 1
ATOM 756 O O . ARG A 1 102 ? 24.802 29.273 51.718 1.00 71.66 99 ARG A O 1
ATOM 764 N N . ILE A 1 103 ? 23.003 30.214 52.579 1.00 70.98 100 ILE A N 1
ATOM 765 C CA . ILE A 1 103 ? 23.185 31.402 51.778 1.00 67.43 100 ILE A CA 1
ATOM 766 C C . ILE A 1 103 ? 23.927 32.445 52.605 1.00 69.30 100 ILE A C 1
ATOM 767 O O . ILE A 1 103 ? 23.474 32.795 53.717 1.00 64.70 100 ILE A O 1
ATOM 772 N N . ALA A 1 104 ? 25.054 32.935 52.070 1.00 68.17 101 ALA A N 1
ATOM 773 C CA . ALA A 1 104 ? 25.832 33.985 52.740 1.00 66.25 101 ALA A CA 1
ATOM 774 C C . ALA A 1 104 ? 25.445 35.326 52.231 1.00 65.54 101 ALA A C 1
ATOM 775 O O . ALA A 1 104 ? 25.589 36.310 52.935 1.00 69.78 101 ALA A O 1
ATOM 777 N N . ARG A 1 105 ? 24.921 35.375 51.012 1.00 64.55 102 ARG A N 1
ATOM 778 C CA . ARG A 1 105 ? 24.542 36.649 50.430 1.00 64.67 102 ARG A CA 1
ATOM 779 C C . ARG A 1 105 ? 23.524 36.481 49.304 1.00 61.74 102 ARG A C 1
ATOM 780 O O . ARG A 1 105 ? 23.557 35.518 48.562 1.00 61.55 102 ARG A O 1
ATOM 788 N N . LEU A 1 106 ? 22.610 37.437 49.197 1.00 59.59 103 LEU A N 1
ATOM 789 C CA . LEU A 1 106 ? 21.639 37.455 48.137 1.00 56.08 103 LEU A CA 1
ATOM 790 C C . LEU A 1 106 ? 21.464 38.887 47.711 1.00 54.50 103 LEU A C 1
ATOM 791 O O . LEU A 1 106 ? 21.051 39.666 48.506 1.00 53.76 103 LEU A O 1
ATOM 796 N N . GLU A 1 107 ? 21.783 39.216 46.463 1.00 56.58 104 GLU A N 1
ATOM 797 C CA . GLU A 1 107 ? 21.540 40.540 45.885 1.00 57.77 104 GLU A CA 1
ATOM 798 C C . GLU A 1 107 ? 20.418 40.433 44.854 1.00 57.82 104 GLU A C 1
ATOM 799 O O . GLU A 1 107 ? 20.447 39.584 43.959 1.00 53.24 104 GLU A O 1
ATOM 801 N N . ILE A 1 108 ? 19.420 41.282 44.990 1.00 58.22 105 ILE A N 1
ATOM 802 C CA . ILE A 1 108 ? 18.318 41.310 44.065 1.00 60.68 105 ILE A CA 1
ATOM 803 C C . ILE A 1 108 ? 18.394 42.612 43.329 1.00 67.14 105 ILE A C 1
ATOM 804 O O . ILE A 1 108 ? 18.294 43.658 43.978 1.00 68.50 105 ILE A O 1
ATOM 809 N N . GLN A 1 109 ? 18.542 42.517 41.998 1.00 68.32 106 GLN A N 1
ATOM 810 C CA . GLN A 1 109 ? 18.824 43.652 41.066 1.00 76.68 106 GLN A CA 1
ATOM 811 C C . GLN A 1 109 ? 17.924 43.573 39.803 1.00 80.16 106 GLN A C 1
ATOM 812 O O . GLN A 1 109 ? 17.568 42.521 39.262 1.00 79.33 106 GLN A O 1
ATOM 815 N N . PHE B 1 1 ? 8.370 27.418 28.956 1.00 79.79 -2 PHE B N 1
ATOM 816 C CA . PHE B 1 1 ? 7.137 27.362 29.808 1.00 78.09 -2 PHE B CA 1
ATOM 817 C C . PHE B 1 1 ? 7.189 28.295 31.046 1.00 75.60 -2 PHE B C 1
ATOM 818 O O . PHE B 1 1 ? 8.242 28.585 31.608 1.00 73.95 -2 PHE B O 1
ATOM 826 N N . GLN B 1 2 ? 6.009 28.722 31.470 1.00 74.29 -1 GLN B N 1
ATOM 827 C CA . GLN B 1 2 ? 5.845 29.674 32.565 1.00 73.03 -1 GLN B CA 1
ATOM 828 C C . GLN B 1 2 ? 4.496 29.436 33.222 1.00 66.64 -1 GLN B C 1
ATOM 829 O O . GLN B 1 2 ? 3.542 29.046 32.548 1.00 62.51 -1 GLN B O 1
ATOM 835 N N . SER B 1 3 ? 4.416 29.652 34.527 1.00 68.20 0 SER B N 1
ATOM 836 C CA . SER B 1 3 ? 3.131 29.586 35.255 1.00 70.91 0 SER B CA 1
ATOM 837 C C . SER B 1 3 ? 1.978 30.262 34.553 1.00 69.91 0 SER B C 1
ATOM 838 O O . SER B 1 3 ? 0.909 29.671 34.433 1.00 66.69 0 SER B O 1
ATOM 849 N N . ASP B 1 5 ? 1.183 30.551 31.704 1.00 76.56 2 ASP B N 1
ATOM 850 C CA . ASP B 1 5 ? 0.614 29.754 30.612 1.00 76.14 2 ASP 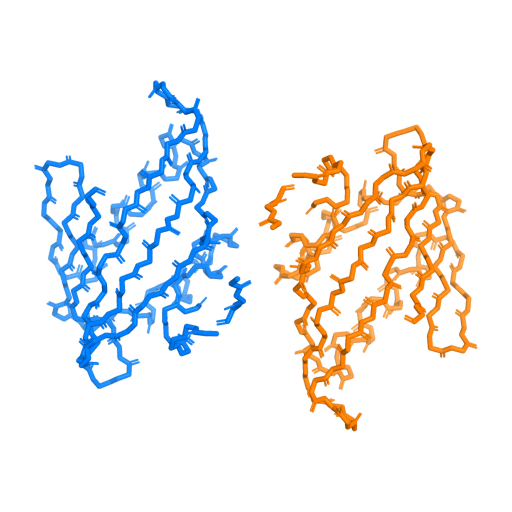B CA 1
ATOM 851 C C . ASP B 1 5 ? -0.528 28.887 31.054 1.00 74.63 2 ASP B C 1
ATOM 852 O O . ASP B 1 5 ? -1.254 28.361 30.214 1.00 81.40 2 ASP B O 1
ATOM 857 N N . LEU B 1 6 ? -0.658 28.657 32.361 1.00 75.12 3 LEU B N 1
ATOM 858 C CA . LEU B 1 6 ? -1.676 27.749 32.874 1.00 67.59 3 LEU B CA 1
ATOM 859 C C . LEU B 1 6 ? -2.918 28.523 33.216 1.00 64.39 3 LEU B C 1
ATOM 860 O O . LEU B 1 6 ? -2.791 29.678 33.582 1.00 61.74 3 LEU B O 1
ATOM 865 N N . PRO B 1 7 ? -4.122 27.903 33.091 1.00 62.72 4 PRO B N 1
ATOM 866 C CA . PRO B 1 7 ? -5.355 28.468 33.695 1.00 65.90 4 PRO B CA 1
ATOM 867 C C . PRO B 1 7 ? -5.206 28.684 35.215 1.00 64.16 4 PRO B C 1
ATOM 868 O O . PRO B 1 7 ? -4.528 27.924 35.884 1.00 59.84 4 PRO B O 1
ATOM 872 N N . ASP B 1 8 ? -5.780 29.745 35.746 1.00 69.59 5 ASP B N 1
ATOM 873 C CA . ASP B 1 8 ? -5.583 30.027 37.161 1.00 70.61 5 ASP B CA 1
ATOM 874 C C . ASP B 1 8 ? -5.833 28.820 38.030 1.00 64.61 5 ASP B C 1
ATOM 875 O O . ASP B 1 8 ? -5.116 28.615 39.014 1.00 62.81 5 ASP B O 1
ATOM 880 N N . ILE B 1 9 ? -6.872 28.056 37.698 1.00 58.68 6 ILE B N 1
ATOM 881 C CA . ILE B 1 9 ? -7.284 26.952 38.532 1.00 59.94 6 ILE B CA 1
ATOM 882 C C . ILE B 1 9 ? -6.272 25.754 38.557 1.00 56.30 6 ILE B C 1
ATOM 883 O O . ILE B 1 9 ? -6.064 25.140 39.578 1.00 54.15 6 ILE B O 1
ATOM 888 N N . VAL B 1 10 ? -5.617 25.488 37.447 1.00 55.24 7 VAL B N 1
ATOM 889 C CA . VAL B 1 10 ? -4.592 24.456 37.377 1.00 50.95 7 VAL B CA 1
ATOM 890 C C . VAL B 1 10 ? -3.412 24.913 38.199 1.00 54.28 7 VAL B C 1
ATOM 891 O O . VAL B 1 10 ? -2.798 24.146 38.946 1.00 52.96 7 VAL B O 1
ATOM 895 N N . ASN B 1 11 ? -3.086 26.179 38.069 1.00 54.16 8 ASN B N 1
ATOM 896 C CA . ASN B 1 11 ? -2.024 26.718 38.865 1.00 58.67 8 ASN B CA 1
ATOM 897 C C . ASN B 1 11 ? -2.259 26.615 40.394 1.00 58.89 8 ASN B C 1
ATOM 898 O O . ASN B 1 11 ? -1.315 26.425 41.192 1.00 59.29 8 ASN B O 1
ATOM 911 N N . TYR B 1 13 ? -4.105 24.247 41.842 1.00 48.74 10 TYR B N 1
ATOM 912 C CA . TYR B 1 13 ? -3.799 22.850 42.125 1.00 47.16 10 TYR B CA 1
ATOM 913 C C . TYR B 1 13 ? -2.321 22.619 42.483 1.00 45.03 10 TYR B C 1
ATOM 914 O O . TYR B 1 13 ? -2.009 22.097 43.539 1.00 43.15 10 TYR B O 1
ATOM 923 N N . PHE B 1 14 ? -1.407 23.021 41.612 1.00 45.13 11 PHE B N 1
ATOM 924 C CA . PHE B 1 14 ? 0.012 22.721 41.831 1.00 44.06 11 PHE B CA 1
ATOM 925 C C . PHE B 1 14 ? 0.602 23.490 42.988 1.00 45.80 11 PHE B C 1
ATOM 926 O O . PHE B 1 14 ? 1.522 23.010 43.616 1.00 45.62 11 PHE B O 1
ATOM 934 N N . ASP B 1 15 ? 0.124 24.709 43.247 1.00 48.48 12 ASP B N 1
ATOM 935 C CA . ASP B 1 15 ? 0.645 25.530 44.381 1.00 49.29 12 ASP B CA 1
ATOM 936 C C . ASP B 1 15 ? 0.303 24.888 45.702 1.00 50.92 12 ASP B C 1
ATOM 937 O O . ASP B 1 15 ? 1.105 24.850 46.662 1.00 51.64 12 ASP B O 1
ATOM 942 N N . ALA B 1 16 ? -0.932 24.400 45.732 1.00 48.95 13 ALA B N 1
ATOM 943 C CA . ALA B 1 16 ? -1.482 23.766 46.882 1.00 47.12 13 ALA B CA 1
ATOM 944 C C . ALA B 1 16 ? -0.849 22.406 47.097 1.00 47.69 13 ALA B C 1
ATOM 945 O O . ALA B 1 16 ? -0.532 22.056 48.220 1.00 48.66 13 ALA B O 1
ATOM 947 N N . ASP B 1 17 ? -0.750 21.608 46.036 1.00 48.27 14 ASP B N 1
ATOM 948 C CA . ASP B 1 17 ? -0.067 20.331 46.078 1.00 48.34 14 ASP B CA 1
ATOM 949 C C . ASP B 1 17 ? 1.321 20.578 46.650 1.00 50.22 14 ASP B C 1
ATOM 950 O O . ASP B 1 17 ? 1.739 20.011 47.622 1.00 49.79 14 ASP B O 1
ATOM 955 N N . SER B 1 18 ? 2.022 21.496 46.055 1.00 52.91 15 SER B N 1
ATOM 956 C CA . SER B 1 18 ? 3.385 21.814 46.456 1.00 53.82 15 SER B CA 1
ATOM 957 C C . SER B 1 18 ? 3.547 22.405 47.914 1.00 55.19 15 SER B C 1
ATOM 958 O O . SER B 1 18 ? 4.536 22.181 48.593 1.00 52.03 15 SER B O 1
ATOM 961 N N . CYS B 1 19 ? 2.564 23.156 48.400 1.00 55.48 16 CYS B N 1
ATOM 962 C CA . CYS B 1 19 ? 2.655 23.757 49.732 1.00 54.45 16 CYS B CA 1
ATOM 963 C C . CYS B 1 19 ? 1.975 22.932 50.781 1.00 53.65 16 CYS B C 1
ATOM 964 O O . CYS B 1 19 ? 1.871 23.378 51.935 1.00 55.25 16 CYS B O 1
ATOM 967 N N . ASN B 1 20 ? 1.553 21.713 50.424 1.00 55.02 17 ASN B N 1
ATOM 968 C CA . ASN B 1 20 ? 0.740 20.861 51.326 1.00 57.84 17 ASN B CA 1
ATOM 969 C C . ASN B 1 20 ? -0.456 21.594 51.926 1.00 56.34 17 ASN B C 1
ATOM 970 O O . ASN B 1 20 ? -0.675 21.528 53.091 1.00 53.06 17 ASN B O 1
ATOM 975 N N . ASP B 1 21 ? -1.220 22.292 51.111 1.00 58.90 18 ASP B N 1
ATOM 976 C CA . ASP B 1 21 ? -2.298 23.154 51.618 1.00 58.71 18 ASP B CA 1
ATOM 977 C C . ASP B 1 21 ? -3.665 22.514 51.377 1.00 58.20 18 ASP B C 1
ATOM 978 O O . ASP B 1 21 ? -4.304 22.738 50.361 1.00 56.08 18 ASP B O 1
ATOM 983 N N . THR B 1 22 ? -4.071 21.672 52.304 1.00 56.04 19 THR B N 1
ATOM 984 C CA . THR B 1 22 ? -5.359 20.999 52.265 1.00 56.17 19 THR B CA 1
ATOM 985 C C . THR B 1 22 ? -6.597 21.846 51.952 1.00 57.79 19 THR B C 1
ATOM 986 O O . THR B 1 22 ? -7.457 21.417 51.187 1.00 57.31 19 THR B O 1
ATOM 990 N N . ASP B 1 23 ? -6.732 23.030 52.564 1.00 61.92 20 ASP B N 1
ATOM 991 C CA . ASP B 1 23 ? -7.885 23.893 52.263 1.00 62.50 20 ASP B CA 1
ATOM 992 C C . ASP B 1 23 ? -7.947 24.280 50.801 1.00 62.05 20 ASP B C 1
ATOM 993 O O . ASP B 1 23 ? -8.996 24.206 50.178 1.00 60.46 20 ASP B O 1
ATOM 998 N N . ALA B 1 24 ? -6.816 24.737 50.297 1.00 55.87 21 ALA B N 1
ATOM 999 C CA . ALA B 1 24 ? -6.762 25.280 48.984 1.00 60.11 21 ALA B CA 1
ATOM 1000 C C . ALA B 1 24 ? -7.020 24.153 47.987 1.00 61.34 21 ALA B C 1
ATOM 1001 O O . ALA B 1 24 ? -7.803 24.278 47.034 1.00 58.10 21 ALA B O 1
ATOM 1003 N N . LEU B 1 25 ? -6.403 23.021 48.254 1.00 61.45 22 LEU B N 1
ATOM 1004 C CA . LEU B 1 25 ? -6.632 21.810 47.448 1.00 61.47 22 LEU B CA 1
ATOM 1005 C C . LEU B 1 25 ? -8.095 21.368 47.421 1.00 64.13 22 LEU B C 1
ATOM 1006 O O . LEU B 1 25 ? -8.632 21.090 46.374 1.00 66.11 22 LEU B O 1
ATOM 1011 N N . SER B 1 26 ? -8.755 21.324 48.573 1.00 68.30 23 SER B N 1
ATOM 1012 C CA . SER B 1 26 ? -10.167 20.938 48.621 1.00 67.75 23 SER B CA 1
ATOM 1013 C C . SER B 1 26 ? -11.056 21.875 47.779 1.00 66.40 23 SER B C 1
ATOM 1014 O O . SER B 1 26 ? -11.962 21.413 47.089 1.00 74.26 23 SER B O 1
ATOM 1017 N N . GLU B 1 27 ? -10.755 23.175 47.807 1.00 63.29 24 GLU B N 1
ATOM 1018 C CA . GLU B 1 27 ? -11.540 24.225 47.102 1.00 62.99 24 GLU B CA 1
ATOM 1019 C C . GLU B 1 27 ? -11.304 24.250 45.586 1.00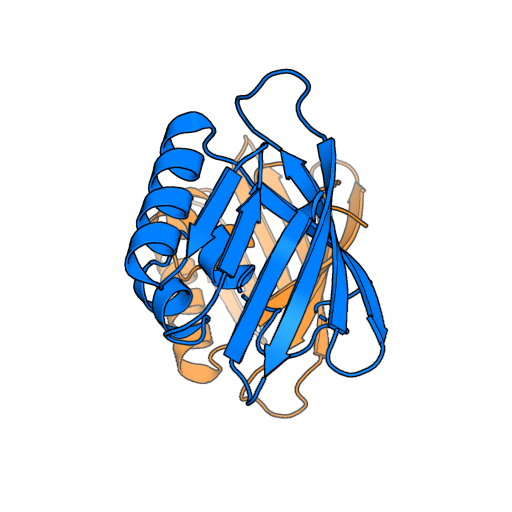 62.22 24 GLU B C 1
ATOM 1020 O O . GLU B 1 27 ? -11.938 25.000 44.833 1.00 59.14 24 GLU B O 1
ATOM 1023 N N . THR B 1 28 ? -10.369 23.422 45.151 1.00 59.28 25 THR B N 1
ATOM 1024 C CA . THR B 1 28 ? -9.955 23.385 43.762 1.00 58.66 25 THR B CA 1
ATOM 1025 C C . THR B 1 28 ? -10.853 22.513 42.843 1.00 56.18 25 THR B C 1
ATOM 1026 O O . THR B 1 28 ? -11.014 22.803 41.688 1.00 54.46 25 THR B O 1
ATOM 1030 N N . PHE B 1 29 ? -11.436 21.464 43.398 1.00 56.43 26 PHE B N 1
ATOM 1031 C CA . PHE B 1 29 ? -12.262 20.517 42.681 1.00 59.91 26 PHE B CA 1
ATOM 1032 C C . PHE B 1 29 ? -13.745 20.751 42.807 1.00 64.75 26 PHE B C 1
ATOM 1033 O O . PHE B 1 29 ? -14.222 21.143 43.866 1.00 66.62 26 PHE B O 1
ATOM 1041 N N . ALA B 1 30 ? -14.479 20.395 41.756 1.00 69.26 27 ALA B N 1
ATOM 1042 C CA . ALA B 1 30 ? -15.944 20.380 41.789 1.00 73.26 27 ALA B CA 1
ATOM 1043 C C . ALA B 1 30 ? -16.412 19.340 42.796 1.00 73.80 27 ALA B C 1
ATOM 1044 O O . ALA B 1 30 ? -15.712 18.378 43.020 1.00 68.29 27 ALA B O 1
ATOM 1046 N N . PRO B 1 31 ? -17.615 19.509 43.379 1.00 83.06 28 PRO B N 1
ATOM 1047 C CA . PRO B 1 31 ? -18.102 18.495 44.363 1.00 84.79 28 PRO B CA 1
ATOM 1048 C C . PRO B 1 31 ? -18.208 17.062 43.782 1.00 86.22 28 PRO B C 1
ATOM 1049 O O . PRO B 1 31 ? -17.945 16.080 44.478 1.00 85.77 28 PRO B O 1
ATOM 1053 N N . ASP B 1 32 ? -18.554 16.996 42.496 1.00 83.09 29 ASP B N 1
ATOM 1054 C CA . ASP B 1 32 ? -18.742 15.772 41.750 1.00 81.01 29 ASP B CA 1
ATOM 1055 C C . ASP B 1 32 ? -17.444 15.288 41.034 1.00 76.64 29 ASP B C 1
ATOM 1056 O O . ASP B 1 32 ? -17.511 14.490 40.112 1.00 77.26 29 ASP B O 1
ATOM 1058 N N . ALA B 1 33 ? -16.275 15.755 41.442 1.00 69.28 30 ALA B N 1
ATOM 1059 C CA . ALA B 1 33 ? -15.087 15.599 40.609 1.00 69.02 30 ALA B CA 1
ATOM 1060 C C . ALA B 1 33 ? -14.532 14.213 40.669 1.00 68.91 30 ALA B C 1
ATOM 1061 O O . ALA B 1 33 ? -14.797 13.488 41.613 1.00 71.62 30 ALA B O 1
ATOM 1063 N N . VAL B 1 34 ? -13.746 13.861 39.650 1.00 66.30 31 VAL B N 1
ATOM 1064 C CA . VAL B 1 34 ? -13.070 12.575 39.582 1.00 65.17 31 VAL B CA 1
ATOM 1065 C C . VAL B 1 34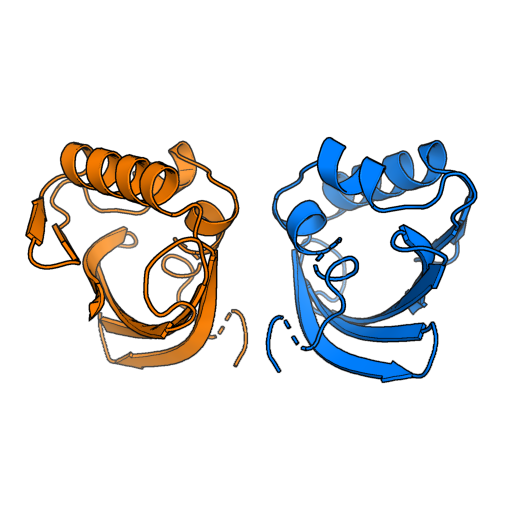 ? -11.588 12.741 39.328 1.00 62.11 31 VAL B C 1
ATOM 1066 O O . VAL B 1 34 ? -11.170 13.548 38.507 1.00 57.70 31 VAL B O 1
ATOM 1070 N N . VAL B 1 35 ? -10.814 11.942 40.056 1.00 60.14 32 VAL B N 1
ATOM 1071 C CA . VAL B 1 35 ? -9.404 11.781 39.832 1.00 58.73 32 VAL B CA 1
ATOM 1072 C C . VAL B 1 35 ? -9.175 10.315 39.529 1.00 61.08 32 VAL B C 1
ATOM 1073 O O . VAL B 1 35 ? -9.613 9.453 40.333 1.00 61.18 32 VAL B O 1
ATOM 1077 N N . GLU B 1 36 ? -8.515 10.058 38.390 1.00 60.47 33 GLU B N 1
ATOM 1078 C CA . GLU B 1 36 ? -7.976 8.721 38.042 1.00 63.76 33 GLU B CA 1
ATOM 1079 C C . GLU B 1 36 ? -6.437 8.712 38.110 1.00 58.91 33 GLU B C 1
ATOM 1080 O O . GLU B 1 36 ? -5.788 9.501 37.436 1.00 59.01 33 GLU B O 1
ATOM 1083 N N . ASP B 1 37 ? -5.871 7.857 38.956 1.00 60.24 34 ASP B N 1
ATOM 1084 C CA . ASP B 1 37 ? -4.416 7.813 39.186 1.00 63.08 34 ASP B CA 1
ATOM 1085 C C . ASP B 1 37 ? -4.066 6.444 39.713 1.00 67.77 34 ASP B C 1
ATOM 1086 O O . ASP B 1 37 ? -4.828 5.857 40.479 1.00 72.87 34 ASP B O 1
ATOM 1091 N N . GLU B 1 38 ? -2.894 5.947 39.322 1.00 74.03 35 GLU B N 1
ATOM 1092 C CA . GLU B 1 38 ? -2.278 4.725 39.906 1.00 73.54 35 GLU B CA 1
ATOM 1093 C C . GLU B 1 38 ? -3.229 3.505 39.949 1.00 74.97 35 GLU B C 1
ATOM 1094 O O . GLU B 1 38 ? -3.319 2.831 40.964 1.00 81.51 35 GLU B O 1
ATOM 1100 N N . GLY B 1 39 ? -3.923 3.227 38.837 1.00 74.36 36 GLY B N 1
ATOM 1101 C CA . GLY B 1 39 ? -4.806 2.057 38.712 1.00 72.39 36 GLY B CA 1
ATOM 1102 C C . GLY B 1 39 ? -6.162 2.243 39.365 1.00 72.66 36 GLY B C 1
ATOM 1103 O O . GLY B 1 39 ? -6.893 1.273 39.525 1.00 69.62 36 GLY B O 1
ATOM 1104 N N . ALA B 1 40 ? -6.504 3.480 39.763 1.00 71.21 37 ALA B N 1
ATOM 1105 C CA . ALA B 1 40 ? -7.712 3.722 40.589 1.00 69.82 37 ALA B CA 1
ATOM 1106 C C . ALA B 1 40 ? -8.447 5.016 40.297 1.00 68.63 37 ALA B C 1
ATOM 1107 O O . ALA B 1 40 ? -7.887 5.960 39.737 1.00 62.21 37 ALA B O 1
ATOM 1109 N N . ARG B 1 41 ? -9.691 5.034 40.772 1.00 66.17 38 ARG B N 1
ATOM 1110 C CA . ARG B 1 41 ? -10.658 6.063 40.490 1.00 67.83 38 ARG B CA 1
ATOM 1111 C C . ARG B 1 41 ? -11.230 6.575 41.798 1.00 66.52 38 ARG B C 1
ATOM 1112 O O . ARG B 1 41 ? -11.695 5.804 42.628 1.00 66.07 38 ARG B O 1
ATOM 1120 N N . HIS B 1 42 ? -11.156 7.880 41.997 1.00 64.67 39 HIS B N 1
ATOM 1121 C CA . HIS B 1 42 ? -11.629 8.478 43.208 1.00 61.90 39 HIS B CA 1
ATOM 1122 C C . HIS B 1 42 ? -12.687 9.521 42.854 1.00 65.09 39 HIS B C 1
ATOM 1123 O O . HIS B 1 42 ? -12.440 10.421 42.076 1.00 65.79 39 HIS B O 1
ATOM 1130 N N . GLN B 1 43 ? -13.888 9.361 43.391 1.00 68.23 40 GLN B N 1
ATOM 1131 C CA . GLN B 1 43 ? -15.001 10.237 43.050 1.00 70.79 40 GLN B CA 1
ATOM 1132 C C . GLN B 1 43 ? -15.461 10.984 44.286 1.00 68.38 40 GLN B C 1
ATOM 1133 O O . GLN B 1 43 ? -15.572 10.402 45.346 1.00 64.18 40 GLN B O 1
ATOM 1139 N N . GLY B 1 44 ? -15.721 12.277 44.140 1.00 67.95 41 GLY B N 1
ATOM 1140 C CA . GLY B 1 44 ? -16.134 13.106 45.263 1.00 67.36 41 GLY B CA 1
ATOM 1141 C C . GLY B 1 44 ? -14.940 13.686 45.969 1.00 67.03 41 GLY B C 1
ATOM 1142 O O . GLY B 1 44 ? -13.876 13.055 46.030 1.00 66.05 41 GLY B O 1
ATOM 1143 N N . VAL B 1 45 ? -15.118 14.878 46.531 1.00 66.56 42 VAL B N 1
ATOM 1144 C CA . VAL B 1 45 ? -14.015 15.578 47.175 1.00 65.63 42 VAL B CA 1
ATOM 1145 C C . VAL B 1 45 ? -13.481 14.834 48.413 1.00 62.57 42 VAL B C 1
ATOM 1146 O O . VAL B 1 45 ? -12.299 14.912 48.715 1.00 60.11 42 VAL B O 1
ATOM 1150 N N . VAL B 1 46 ? -14.296 14.042 49.083 1.00 61.06 43 VAL B N 1
ATOM 1151 C CA . VAL B 1 46 ? -13.765 13.295 50.212 1.00 60.54 43 VAL B CA 1
ATOM 1152 C C . VAL B 1 46 ? -12.713 12.256 49.779 1.00 58.90 43 VAL B C 1
ATOM 1153 O O . VAL B 1 46 ? -11.615 12.174 50.390 1.00 55.05 43 VAL B O 1
ATOM 1157 N N . ALA B 1 47 ? -13.044 11.454 48.757 1.00 56.65 44 ALA B N 1
ATOM 1158 C CA . ALA B 1 47 ? -12.101 10.423 48.178 1.00 57.78 44 ALA B CA 1
ATOM 1159 C C . ALA B 1 47 ? -10.867 11.076 47.575 1.00 57.11 44 ALA B C 1
ATOM 1160 O O . ALA B 1 47 ? -9.768 10.593 47.716 1.00 60.40 44 ALA B O 1
ATOM 1162 N N . ILE B 1 48 ? -11.047 12.211 46.940 1.00 55.70 45 ILE B N 1
ATOM 1163 C CA . ILE B 1 48 ? -9.912 12.894 46.405 1.00 54.79 45 ILE B CA 1
ATOM 1164 C C . ILE B 1 48 ? -8.935 13.348 47.535 1.00 53.29 45 ILE B C 1
ATOM 1165 O O . ILE B 1 48 ? -7.709 13.176 47.439 1.00 50.86 45 ILE B O 1
ATOM 1170 N N . LEU B 1 49 ? -9.454 13.928 48.603 1.00 55.79 46 LEU B N 1
ATOM 1171 C CA . LEU B 1 49 ? -8.585 14.289 49.753 1.00 56.91 46 LEU B CA 1
ATOM 1172 C C . LEU B 1 49 ? -7.882 13.069 50.370 1.00 56.74 46 LEU B C 1
ATOM 1173 O O . LEU B 1 49 ? -6.715 13.161 50.786 1.00 53.30 46 LEU B O 1
ATOM 1178 N N . ARG B 1 50 ? -8.601 11.944 50.445 1.00 57.29 47 ARG B N 1
ATOM 1179 C CA . ARG B 1 50 ? -8.014 10.723 51.000 1.00 58.87 47 ARG B CA 1
ATOM 1180 C C . ARG B 1 50 ? -6.876 10.301 50.118 1.00 51.87 47 ARG B C 1
ATOM 1181 O O . ARG B 1 50 ? -5.774 10.003 50.580 1.00 51.77 47 ARG B O 1
ATOM 1189 N N . TRP B 1 51 ? -7.123 10.371 48.837 1.00 49.80 48 TRP B N 1
ATOM 1190 C CA . TRP B 1 51 ? -6.127 9.989 47.842 1.00 47.75 48 TRP B CA 1
ATOM 1191 C C . TRP B 1 51 ? -4.871 10.854 47.910 1.00 49.21 48 TRP B C 1
ATOM 1192 O O . TRP B 1 51 ? -3.737 10.319 47.875 1.00 50.29 48 TRP B O 1
ATOM 1203 N N . TRP B 1 52 ? -5.066 12.180 48.016 1.00 48.36 49 TRP B N 1
ATOM 1204 C CA . TRP B 1 52 ? -3.956 13.154 48.066 1.00 47.73 49 TRP B CA 1
ATOM 1205 C C . TRP B 1 52 ? -3.130 13.025 49.376 1.00 49.56 49 TRP B C 1
ATOM 1206 O O . TRP B 1 52 ? -1.873 13.072 49.356 1.00 47.86 49 TRP B O 1
ATOM 1217 N N . VAL B 1 53 ? -3.820 12.825 50.502 1.00 49.38 50 VAL B N 1
ATOM 1218 C CA . VAL B 1 53 ? -3.136 12.596 51.786 1.00 49.73 50 VAL B CA 1
ATOM 1219 C C . VAL B 1 53 ? -2.268 11.322 51.771 1.00 49.46 50 VAL B C 1
ATOM 1220 O O . VAL B 1 53 ? -1.074 11.378 52.106 1.00 51.64 50 VAL B O 1
ATOM 1224 N N . ALA B 1 54 ? -2.825 10.200 51.324 1.00 48.33 51 ALA B N 1
ATOM 1225 C CA . ALA B 1 54 ? -2.055 8.944 51.242 1.00 48.63 51 ALA B CA 1
ATOM 1226 C C . ALA B 1 54 ? -0.834 9.051 50.316 1.00 48.99 51 ALA B C 1
ATOM 1227 O O . ALA B 1 54 ? 0.238 8.538 50.619 1.00 51.38 51 ALA B O 1
ATOM 1229 N N . ALA B 1 55 ? -0.975 9.731 49.190 1.00 48.82 52 ALA B N 1
ATOM 1230 C CA . ALA B 1 55 ? 0.132 9.815 48.245 1.00 46.99 52 ALA B CA 1
ATOM 1231 C C . ALA B 1 55 ? 1.258 10.654 48.820 1.00 47.62 52 ALA B C 1
ATOM 1232 O O . ALA B 1 55 ? 2.407 10.363 48.642 1.00 52.95 52 ALA B O 1
ATOM 1234 N N . LYS B 1 56 ? 0.927 11.674 49.574 1.00 47.77 53 LYS B N 1
ATOM 1235 C CA . LYS B 1 56 ? 1.930 12.450 50.299 1.00 48.87 53 LYS B CA 1
ATOM 1236 C C . LYS B 1 56 ? 2.647 11.657 51.369 1.00 48.83 53 LYS B C 1
ATOM 1237 O O . LYS B 1 56 ? 3.856 11.744 51.451 1.00 46.03 53 LYS B O 1
ATOM 1243 N N . LYS B 1 57 ? 1.919 10.889 52.178 1.00 53.30 54 LYS B N 1
ATOM 1244 C CA . LYS B 1 57 ? 2.561 9.984 53.202 1.00 57.59 54 LYS B CA 1
ATOM 1245 C C . LYS B 1 57 ? 3.403 8.893 52.552 1.00 56.85 54 LYS B C 1
ATOM 1246 O O . LYS B 1 57 ? 4.512 8.650 52.991 1.00 56.67 54 LYS B O 1
ATOM 1252 N N . ALA B 1 58 ? 2.865 8.253 51.503 1.00 54.10 55 ALA B N 1
ATOM 1253 C CA . ALA B 1 58 ? 3.554 7.198 50.779 1.00 55.75 55 ALA B CA 1
ATOM 1254 C C . ALA B 1 58 ? 4.871 7.690 50.211 1.00 59.69 55 ALA B C 1
ATOM 1255 O O . ALA B 1 58 ? 5.881 6.992 50.365 1.00 63.48 55 ALA B O 1
ATOM 1257 N N . ALA B 1 59 ? 4.900 8.872 49.554 1.00 55.81 56 ALA B N 1
ATOM 1258 C CA . ALA B 1 59 ? 6.137 9.256 48.809 1.00 56.61 56 ALA B CA 1
ATOM 1259 C C . ALA B 1 59 ? 6.776 10.632 49.056 1.00 60.13 56 ALA B C 1
ATOM 1260 O O . ALA B 1 59 ? 7.905 10.888 48.580 1.00 59.97 56 ALA B O 1
ATOM 1262 N N . SER B 1 60 ? 6.098 11.512 49.798 1.00 63.72 57 SER B N 1
ATOM 1263 C CA . SER B 1 60 ? 6.600 12.895 50.007 1.00 65.52 57 SER B CA 1
ATOM 1264 C C . SER B 1 60 ? 7.062 13.521 48.677 1.00 62.59 57 SER B C 1
ATOM 1265 O O . SER B 1 60 ? 8.176 14.047 48.569 1.00 62.34 57 SER B O 1
ATOM 1268 N N . TYR B 1 61 ? 6.205 13.442 47.670 1.00 57.75 58 TYR B N 1
ATOM 1269 C CA . TYR B 1 61 ? 6.608 13.824 46.303 1.00 60.02 58 TYR B CA 1
ATOM 1270 C C . TYR B 1 61 ? 6.565 15.317 46.044 1.00 59.42 58 TYR B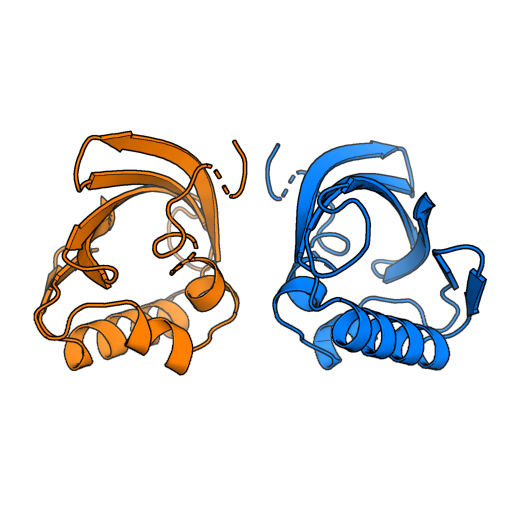 C 1
ATOM 1271 O O . TYR B 1 61 ? 5.854 16.002 46.678 1.00 55.97 58 TYR B O 1
ATOM 1280 N N . VAL B 1 62 ? 7.289 15.745 45.019 1.00 63.23 59 VAL B N 1
ATOM 1281 C CA . VAL B 1 62 ? 7.191 17.056 44.416 1.00 61.59 59 VAL B CA 1
ATOM 1282 C C . VAL B 1 62 ? 6.754 16.841 42.932 1.00 58.50 59 VAL B C 1
ATOM 1283 O O . VAL B 1 62 ? 7.412 16.113 42.188 1.00 55.30 59 VAL B O 1
ATOM 1287 N N . ALA B 1 63 ? 5.645 17.453 42.520 1.00 55.84 60 ALA B N 1
ATOM 1288 C CA . ALA B 1 63 ? 5.239 17.581 41.090 1.00 56.04 60 ALA B CA 1
ATOM 1289 C C . ALA B 1 63 ? 5.565 18.979 40.510 1.00 58.26 60 ALA B C 1
ATOM 1290 O O . ALA B 1 63 ? 5.020 19.969 40.927 1.00 59.06 60 ALA B O 1
ATOM 1292 N N . GLU B 1 64 ? 6.416 19.049 39.503 1.00 56.34 61 GLU B N 1
ATOM 1293 C CA . GLU B 1 64 ? 6.863 20.331 38.997 1.00 58.29 61 GLU B CA 1
ATOM 1294 C C . GLU B 1 64 ? 6.400 20.466 37.522 1.00 55.59 61 GLU B C 1
ATOM 1295 O O . GLU B 1 64 ? 6.923 19.768 36.675 1.00 55.23 61 GLU B O 1
ATOM 1301 N N . PRO B 1 65 ? 5.427 21.344 37.213 1.00 52.53 62 PRO B N 1
ATOM 1302 C CA . PRO B 1 65 ? 5.037 21.509 35.813 1.00 52.35 62 PRO B CA 1
ATOM 1303 C C . PRO B 1 65 ? 6.204 21.959 34.921 1.00 56.28 62 PRO B C 1
ATOM 1304 O O . PRO B 1 65 ? 6.993 22.804 35.338 1.00 57.99 62 PRO B O 1
ATOM 1308 N N . LEU B 1 66 ? 6.331 21.346 33.731 1.00 56.20 63 LEU B N 1
ATOM 1309 C CA . LEU B 1 66 ? 7.413 21.606 32.799 1.00 57.69 63 LEU B CA 1
ATOM 1310 C C . LEU B 1 66 ? 6.947 22.203 31.500 1.00 60.61 63 LEU B C 1
ATOM 1311 O O . LEU B 1 66 ? 7.690 22.958 30.860 1.00 61.44 63 LEU B O 1
ATOM 1316 N N . GLU B 1 67 ? 5.760 21.818 31.058 1.00 60.70 64 GLU B N 1
ATOM 1317 C CA . GLU B 1 67 ? 5.147 22.453 29.897 1.00 62.88 64 GLU B CA 1
ATOM 1318 C C . GLU B 1 67 ? 3.681 22.171 29.869 1.00 63.55 64 GLU B C 1
ATOM 1319 O O . GLU B 1 67 ? 3.172 21.353 30.663 1.00 61.78 64 GLU B O 1
ATOM 1325 N N . SER B 1 68 ? 2.983 22.889 29.010 1.00 62.72 65 SER B N 1
ATOM 1326 C CA . SER B 1 68 ? 1.546 22.774 28.960 1.00 64.57 65 SER B CA 1
ATOM 1327 C C . SER B 1 68 ? 0.962 23.149 27.614 1.00 67.96 65 SER B C 1
ATOM 1328 O O . SER B 1 68 ? 1.581 23.900 26.856 1.00 66.70 65 SER B O 1
ATOM 1331 N N . THR B 1 69 ? -0.241 22.633 27.349 1.00 70.70 66 THR B N 1
ATOM 1332 C CA . THR B 1 69 ? -1.055 23.022 26.202 1.00 77.66 66 THR B CA 1
ATOM 1333 C C . THR B 1 69 ? -2.535 23.007 26.650 1.00 77.51 66 THR B C 1
ATOM 1334 O O . THR B 1 69 ? -2.957 22.126 27.361 1.00 72.50 66 THR B O 1
ATOM 1338 N N . VAL B 1 70 ? -3.310 24.014 26.259 1.00 83.26 67 VAL B N 1
ATOM 1339 C CA . VAL B 1 70 ? -4.724 24.095 26.622 1.00 87.89 67 VAL B CA 1
ATOM 1340 C C . VAL B 1 70 ? -5.570 23.915 25.381 1.00 92.97 67 VAL B C 1
ATOM 1341 O O . VAL B 1 70 ? -5.436 24.683 24.456 1.00 89.70 67 VAL B O 1
ATOM 1345 N N . ASP B 1 71 ? -6.459 22.924 25.393 1.00 103.38 68 ASP B N 1
ATOM 1346 C CA . ASP B 1 71 ? -7.322 22.600 24.254 1.00 110.63 68 ASP B CA 1
ATOM 1347 C C . ASP B 1 71 ? -8.787 22.495 24.735 1.00 109.51 68 ASP B C 1
ATOM 1348 O O . ASP B 1 71 ? -9.235 21.443 25.203 1.00 107.67 68 ASP B O 1
ATOM 1350 N N . GLY B 1 72 ? -9.519 23.604 24.621 1.00 108.86 69 GLY B N 1
ATOM 1351 C CA . GLY B 1 72 ? -10.947 23.665 24.966 1.00 107.04 69 GLY B CA 1
ATOM 1352 C C . GLY B 1 72 ? -11.115 23.802 26.457 1.00 108.19 69 GLY B C 1
ATOM 1353 O O . GLY B 1 72 ? -10.418 24.623 27.091 1.00 102.36 69 GLY B O 1
ATOM 1354 N N . ASP B 1 73 ? -12.018 22.981 27.010 1.00 105.32 70 ASP B N 1
ATOM 1355 C CA . ASP B 1 73 ? -12.178 22.849 28.467 1.00 98.85 70 ASP B CA 1
ATOM 1356 C C . ASP B 1 73 ? -11.042 21.991 29.074 1.00 90.57 70 ASP B C 1
ATOM 1357 O O . ASP B 1 73 ? -10.957 21.914 30.291 1.00 84.14 70 ASP B O 1
ATOM 1359 N N . LYS B 1 74 ? -10.180 21.383 28.248 1.00 84.14 71 LYS B N 1
ATOM 1360 C CA . LYS B 1 74 ? -9.034 20.568 28.744 1.00 85.68 71 LYS B CA 1
ATOM 1361 C C . LYS B 1 74 ? -7.675 21.295 28.823 1.00 82.97 71 LYS B C 1
ATOM 1362 O O . LYS B 1 74 ? -7.319 22.047 27.930 1.00 79.21 71 LYS B O 1
ATOM 1368 N N . ALA B 1 75 ? -6.930 21.039 29.907 1.00 77.48 72 ALA B N 1
ATOM 1369 C CA . ALA B 1 75 ? -5.538 21.460 30.029 1.00 71.96 72 ALA B CA 1
ATOM 1370 C C . ALA B 1 75 ? -4.631 20.264 30.340 1.00 68.35 72 ALA B C 1
ATOM 1371 O O . ALA B 1 75 ? -4.870 19.497 31.293 1.00 68.68 72 ALA B O 1
ATOM 1373 N N . LEU B 1 76 ? -3.563 20.146 29.544 1.00 67.68 73 LEU B N 1
ATOM 1374 C CA . LEU B 1 76 ? -2.617 19.025 29.584 1.00 63.04 73 LEU B CA 1
ATOM 1375 C C . LEU B 1 76 ? -1.272 19.521 30.041 1.00 59.08 73 LEU B C 1
ATOM 1376 O O . LEU B 1 76 ? -0.677 20.360 29.401 1.00 62.85 73 LEU B O 1
ATOM 1381 N N . VAL B 1 77 ? -0.793 18.985 31.140 1.00 55.36 74 VAL B N 1
ATOM 1382 C CA . VAL B 1 77 ? 0.429 19.458 31.745 1.00 54.24 74 VAL B CA 1
ATOM 1383 C C . VAL B 1 77 ? 1.390 18.265 31.914 1.00 55.33 74 VAL B C 1
ATOM 1384 O O . VAL B 1 77 ? 1.023 17.213 32.485 1.00 56.46 74 VAL B O 1
ATOM 1388 N N . ARG B 1 78 ? 2.608 18.427 31.416 1.00 55.71 75 ARG B N 1
ATOM 1389 C CA . ARG B 1 78 ? 3.673 17.482 31.704 1.00 58.38 75 ARG B CA 1
ATOM 1390 C C . ARG B 1 78 ? 4.362 17.906 33.001 1.00 57.83 75 ARG B C 1
ATOM 1391 O O . ARG B 1 78 ? 4.764 19.086 33.139 1.00 56.16 75 ARG B O 1
ATOM 1399 N N . ALA B 1 79 ? 4.480 16.972 33.949 1.00 51.07 76 ALA B N 1
ATOM 1400 C CA . ALA B 1 79 ? 5.101 17.333 35.190 1.00 51.34 76 ALA B CA 1
ATOM 1401 C C . ALA B 1 79 ? 6.144 16.331 35.636 1.00 51.37 76 ALA B C 1
ATOM 1402 O O . ALA B 1 79 ? 5.960 15.121 35.541 1.00 50.38 76 ALA B O 1
ATOM 1404 N N . LYS B 1 80 ? 7.261 16.838 36.137 1.00 52.89 77 LYS B N 1
ATOM 1405 C CA . LYS B 1 80 ? 8.278 15.966 36.667 1.00 53.54 77 LYS B CA 1
ATOM 1406 C C . LYS B 1 80 ? 7.864 15.646 38.108 1.00 52.83 77 LYS B C 1
ATOM 1407 O O . LYS B 1 80 ? 7.593 16.544 38.905 1.00 50.53 77 LYS B O 1
ATOM 1413 N N . VAL B 1 81 ? 7.745 14.358 38.391 1.00 47.93 78 VAL B N 1
ATOM 1414 C CA . VAL B 1 81 ? 7.401 13.879 39.700 1.00 48.49 78 VAL B CA 1
ATOM 1415 C C . VAL B 1 81 ? 8.575 13.187 40.352 1.00 49.49 78 VAL B C 1
ATOM 1416 O O . VAL B 1 81 ? 9.169 12.316 39.812 1.00 50.30 78 VAL B O 1
ATOM 1420 N N . SER B 1 82 ? 8.889 13.604 41.541 1.00 52.76 79 SER B N 1
ATOM 1421 C CA . SER B 1 82 ? 10.136 13.261 42.142 1.00 57.28 79 SER B CA 1
ATOM 1422 C C . SER B 1 82 ? 9.831 12.847 43.594 1.00 56.68 79 SER B C 1
ATOM 1423 O O . SER B 1 82 ? 9.004 13.488 44.242 1.00 56.46 79 SER B O 1
ATOM 1426 N N . GLY B 1 83 ? 10.459 11.796 44.107 1.00 59.66 80 GLY B N 1
ATOM 1427 C CA . GLY B 1 83 ? 10.258 11.414 45.522 1.00 61.03 80 GLY B CA 1
ATOM 1428 C C . GLY B 1 83 ? 10.747 10.036 45.928 1.00 61.60 80 GLY B C 1
ATOM 1429 O O . GLY B 1 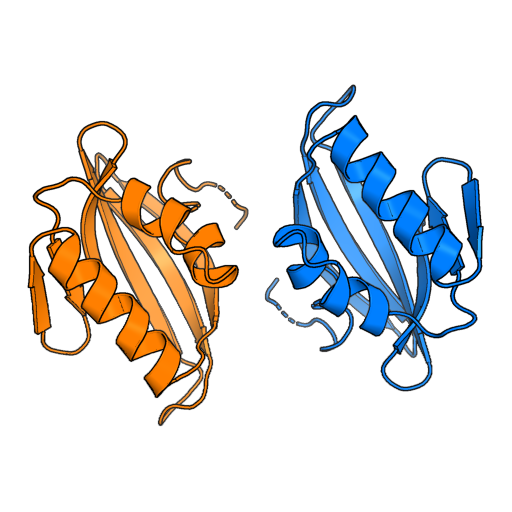83 ? 11.555 9.409 45.216 1.00 61.92 80 GLY B O 1
ATOM 1430 N N . ARG B 1 84 ? 10.240 9.586 47.079 1.00 57.91 81 ARG B N 1
ATOM 1431 C CA . ARG B 1 84 ? 10.576 8.308 47.673 1.00 63.99 81 ARG B CA 1
ATOM 1432 C C . ARG B 1 84 ? 9.608 7.238 47.106 1.00 59.48 81 ARG B C 1
ATOM 1433 O O . ARG B 1 84 ? 8.600 6.892 47.708 1.00 59.76 81 ARG B O 1
ATOM 1441 N N . PHE B 1 85 ? 9.947 6.742 45.936 1.00 56.62 82 PHE B N 1
ATOM 1442 C CA . PHE B 1 85 ? 9.142 5.756 45.244 1.00 57.10 82 PHE B CA 1
ATOM 1443 C C . PHE B 1 85 ? 10.002 5.118 44.149 1.00 54.69 82 PHE B C 1
ATOM 1444 O O . PHE B 1 85 ? 10.965 5.733 43.677 1.00 55.41 82 PHE B O 1
ATOM 1452 N N . PRO B 1 86 ? 9.683 3.876 43.792 1.00 52.56 83 PRO B N 1
ATOM 1453 C CA . PRO B 1 86 ? 10.539 3.170 42.866 1.00 54.04 83 PRO B CA 1
ATOM 1454 C C . PRO B 1 86 ? 10.564 3.882 41.522 1.00 55.35 83 PRO B C 1
ATOM 1455 O O . PRO B 1 86 ? 9.509 4.257 41.005 1.00 53.68 83 PRO B O 1
ATOM 1459 N N . GLY B 1 87 ? 11.751 4.093 40.977 1.00 58.29 84 GLY B N 1
ATOM 1460 C CA . GLY B 1 87 ? 11.890 4.705 39.642 1.00 56.53 84 GLY B CA 1
ATOM 1461 C C . GLY B 1 87 ? 11.945 6.210 39.562 1.00 56.38 84 GLY B C 1
ATOM 1462 O O . GLY B 1 87 ? 12.167 6.738 38.487 1.00 57.73 84 GLY B O 1
ATOM 1463 N N . SER B 1 88 ? 11.775 6.907 40.694 1.00 57.44 85 SER B N 1
ATOM 1464 C CA . SER B 1 88 ? 11.864 8.377 40.751 1.00 57.39 85 SER B CA 1
ATOM 1465 C C . SER B 1 88 ? 13.175 8.908 40.136 1.00 57.79 85 SER B C 1
ATOM 1466 O O . SER B 1 88 ? 14.199 8.292 40.300 1.00 57.90 85 SER B O 1
ATOM 1469 N N . PRO B 1 89 ? 13.147 10.035 39.423 1.00 58.24 86 PRO B N 1
ATOM 1470 C CA . PRO B 1 89 ? 11.937 10.805 39.136 1.00 55.88 86 PRO B CA 1
ATOM 1471 C C . PRO B 1 89 ? 11.290 10.330 37.814 1.00 56.52 86 PRO B C 1
ATOM 1472 O O . PRO B 1 89 ? 11.951 9.765 36.970 1.00 55.59 86 PRO B O 1
ATOM 1476 N N . VAL B 1 90 ? 10.018 10.616 37.604 1.00 55.41 87 VAL B N 1
ATOM 1477 C CA . VAL B 1 90 ? 9.327 10.225 36.372 1.00 53.36 87 VAL B CA 1
ATOM 1478 C C . VAL B 1 90 ? 8.493 11.406 35.835 1.00 54.07 87 VAL B C 1
ATOM 1479 O O . VAL B 1 90 ? 8.062 12.283 36.602 1.00 54.64 87 VAL B O 1
ATOM 1483 N N . THR B 1 91 ? 8.277 11.456 34.528 1.00 54.42 88 THR B N 1
ATOM 1484 C CA . THR B 1 91 ? 7.529 12.533 33.942 1.00 52.75 88 THR B CA 1
ATOM 1485 C C . THR B 1 91 ? 6.160 12.058 33.588 1.00 53.72 88 THR B C 1
ATOM 1486 O O . THR B 1 91 ? 6.020 11.055 32.996 1.00 50.84 88 THR B O 1
ATOM 1490 N N . LEU B 1 92 ? 5.140 12.825 33.963 1.00 58.61 89 LEU B N 1
ATOM 1491 C CA . LEU B 1 92 ? 3.752 12.403 33.806 1.00 59.20 89 LEU B CA 1
ATOM 1492 C C . LEU B 1 92 ? 2.927 13.481 33.125 1.00 54.81 89 LEU B C 1
ATOM 1493 O O . LEU B 1 92 ? 3.259 14.651 33.235 1.00 56.30 89 LEU B O 1
ATOM 1498 N N . THR B 1 93 ? 1.816 13.064 32.523 1.00 49.18 90 THR B N 1
ATOM 1499 C CA . THR B 1 93 ? 0.862 13.979 31.989 1.00 52.93 90 THR B CA 1
ATOM 1500 C C . THR B 1 93 ? -0.354 14.076 32.906 1.00 52.31 90 THR B C 1
ATOM 1501 O O . THR B 1 93 ? -1.025 13.085 33.125 1.00 52.39 90 THR B O 1
ATOM 1505 N N . TYR B 1 94 ? -0.614 15.299 33.404 1.00 49.42 91 TYR B N 1
ATOM 1506 C CA . TYR B 1 94 ? -1.815 15.625 34.128 1.00 49.30 91 TYR B CA 1
ATOM 1507 C C . TYR B 1 94 ? -2.870 16.243 33.187 1.00 51.47 91 TYR B C 1
ATOM 1508 O O . TYR B 1 94 ? -2.674 17.380 32.693 1.00 49.45 91 TYR B O 1
ATOM 1517 N N . SER B 1 95 ? -3.969 15.522 32.921 1.00 49.92 92 SER B N 1
ATOM 1518 C CA . SER B 1 95 ? -5.038 16.067 32.067 1.00 53.28 92 SER B CA 1
ATOM 1519 C C . SER B 1 95 ? -6.201 16.566 32.899 1.00 52.59 92 SER B C 1
ATOM 1520 O O . SER B 1 95 ? -6.914 15.795 33.513 1.00 52.49 92 SER B O 1
ATOM 1523 N N . PHE B 1 96 ? -6.397 17.863 32.885 1.00 54.33 93 PHE B N 1
ATOM 1524 C CA . PHE B 1 96 ? -7.381 18.490 33.727 1.00 56.51 93 PHE B CA 1
ATOM 1525 C C . PHE B 1 96 ? -8.592 18.854 32.879 1.00 61.11 93 PHE B C 1
ATOM 1526 O O . PHE B 1 96 ? -8.424 19.453 31.816 1.00 63.96 93 PHE B O 1
ATOM 1534 N N . THR B 1 97 ? -9.799 18.575 33.382 1.00 61.44 94 THR B N 1
ATOM 1535 C CA . THR B 1 97 ? -11.041 19.102 32.805 1.00 64.92 94 THR B CA 1
ATOM 1536 C C . THR B 1 97 ? -11.687 20.072 33.765 1.00 64.48 94 THR B C 1
ATOM 1537 O O . THR B 1 97 ? -11.890 19.766 34.954 1.00 66.91 94 THR B O 1
ATOM 1541 N N . ILE B 1 98 ? -11.981 21.239 33.218 1.00 65.68 95 ILE B N 1
ATOM 1542 C CA . ILE B 1 98 ? -12.393 22.418 33.937 1.00 68.12 95 ILE B CA 1
ATOM 1543 C C . ILE B 1 98 ? -13.846 22.671 33.601 1.00 71.68 95 ILE B C 1
ATOM 1544 O O . ILE B 1 98 ? -14.154 22.908 32.434 1.00 76.10 95 ILE B O 1
ATOM 1549 N N . LYS B 1 99 ? -14.740 22.585 34.580 1.00 69.44 96 LYS B N 1
ATOM 1550 C CA . LYS B 1 99 ? -16.132 22.967 34.377 1.00 74.86 96 LYS B CA 1
ATOM 1551 C C . LYS B 1 99 ? -16.438 23.963 35.455 1.00 77.19 96 LYS B C 1
ATOM 1552 O O . LYS B 1 99 ? -16.402 23.630 36.648 1.00 72.29 96 LYS B O 1
ATOM 1554 N N . ASP B 1 100 ? -16.709 25.190 35.026 1.00 82.06 97 ASP B N 1
ATOM 1555 C CA . ASP B 1 100 ? -17.292 26.200 35.890 1.00 82.01 97 ASP B CA 1
ATOM 1556 C C . ASP B 1 100 ? -16.301 26.731 36.930 1.00 78.20 97 ASP B C 1
ATOM 1557 O O . ASP B 1 100 ? -16.587 26.786 38.142 1.00 74.91 97 ASP B O 1
ATOM 1562 N N . GLY B 1 101 ? -15.104 27.070 36.465 1.00 75.83 98 GLY B N 1
ATOM 1563 C CA . GLY B 1 101 ? -14.057 27.569 37.355 1.00 74.82 98 GLY B CA 1
ATOM 1564 C C . GLY B 1 101 ? -13.488 26.579 38.391 1.00 71.32 98 GLY B C 1
ATOM 1565 O O . GLY B 1 101 ? -12.718 26.991 39.259 1.00 72.53 98 GLY B O 1
ATOM 1566 N N . ARG B 1 102 ? -13.848 25.298 38.289 1.00 67.22 99 ARG B N 1
ATOM 1567 C CA . ARG B 1 102 ? -13.328 24.231 39.132 1.00 66.00 99 ARG B CA 1
ATOM 1568 C C . ARG B 1 102 ? -12.810 23.107 38.297 1.00 61.64 99 ARG B C 1
ATOM 1569 O O . ARG B 1 102 ? -12.974 23.064 37.095 1.00 61.18 99 ARG B O 1
ATOM 1577 N N . ILE B 1 103 ? -12.179 22.151 38.932 1.00 61.50 100 ILE B N 1
ATOM 1578 C CA . ILE B 1 103 ? -11.747 20.955 38.210 1.00 59.60 100 ILE B CA 1
ATOM 1579 C C . ILE B 1 103 ? -12.818 19.859 38.303 1.00 59.73 100 ILE B C 1
ATOM 1580 O O . ILE B 1 103 ? -13.252 19.499 39.410 1.00 64.12 100 ILE B O 1
ATOM 1585 N N . ALA B 1 104 ? -13.294 19.384 37.147 1.00 58.62 101 ALA B N 1
ATOM 1586 C CA . ALA B 1 104 ? -14.306 18.336 37.110 1.00 57.71 101 ALA B CA 1
ATOM 1587 C C . ALA B 1 104 ? -13.646 17.013 37.025 1.00 58.14 101 ALA B C 1
ATOM 1588 O O . ALA B 1 104 ? -14.237 16.007 37.380 1.00 60.57 101 ALA B O 1
ATOM 1590 N N . ARG B 1 105 ? -12.441 16.993 36.472 1.00 58.15 102 ARG B N 1
ATOM 1591 C CA . ARG B 1 105 ? -11.761 15.727 36.248 1.00 58.64 102 ARG B CA 1
ATOM 1592 C C . ARG B 1 105 ? -10.271 15.929 36.097 1.00 54.80 102 ARG B C 1
ATOM 1593 O O . ARG B 1 105 ? -9.816 16.915 35.538 1.00 51.09 102 ARG B O 1
ATOM 1601 N N . LEU B 1 106 ? -9.505 14.963 36.596 1.00 54.25 103 LEU B N 1
ATOM 1602 C CA . LEU B 1 106 ? -8.058 14.986 36.478 1.00 51.95 103 LEU B CA 1
ATOM 1603 C C . LEU B 1 106 ? -7.612 13.589 36.268 1.00 52.06 103 LEU B C 1
ATOM 1604 O O . LEU B 1 106 ? -7.863 12.768 37.120 1.00 51.80 103 LEU B O 1
ATOM 1609 N N . GLU B 1 107 ? -6.979 13.301 35.131 1.00 56.70 104 GLU B N 1
ATOM 1610 C CA . GLU B 1 107 ? -6.395 11.984 34.840 1.00 58.09 104 GLU B CA 1
ATOM 1611 C C . GLU B 1 107 ? -4.890 12.119 34.901 1.00 53.32 104 GLU B C 1
ATOM 1612 O O . GLU B 1 107 ? -4.318 12.966 34.233 1.00 49.21 104 GLU B O 1
ATOM 1618 N N . ILE B 1 108 ? -4.248 11.253 35.662 1.00 52.56 105 ILE B N 1
ATOM 1619 C CA . ILE B 1 108 ? -2.817 11.255 35.744 1.00 54.52 105 ILE B CA 1
ATOM 1620 C C . ILE B 1 108 ? -2.351 9.977 35.163 1.00 59.22 105 ILE B C 1
ATOM 1621 O O . ILE B 1 108 ? -2.762 8.925 35.653 1.00 58.27 105 ILE B O 1
ATOM 1626 N N . GLN B 1 109 ? -1.510 10.111 34.120 1.00 65.76 106 GLN B N 1
ATOM 1627 C CA . GLN B 1 109 ? -1.051 9.024 33.223 1.00 76.28 106 GLN B CA 1
ATOM 1628 C C . GLN B 1 109 ? 0.443 9.102 32.866 1.00 76.79 106 GLN B C 1
ATOM 1629 O O . GLN B 1 109 ? 1.033 10.157 32.685 1.00 81.82 106 GLN B O 1
#

Secondary structure (DSSP, 8-state):
------TTT--HHHHHHT-HHHHHTTEEEEEEEEETTEEEEHHHHHHHHHHHHHHHH--EEEEEEEEEETTEEEEEEEEESSSTT-SEEEEEEEEEETTEEEEEEE-/------TTT--HHHHHHT-HHHHHTTEEEEEEEEETTEEEESHHHHHHHHHHHHHHH--EEEEEEEEEETTEEEEEEEEESSSTT-SEEEEEEEEEETTEEEEEEE-

Solvent-accessible surface area: 11517 Å² total

B-factor: mean 65.06, std 14.09, range [43.15, 160.47]

Organism: Rhizobium meliloti (strain 1021) (NCBI:txid266834)

InterPro domains:
  IPR032710 NTF2-like domain superfamily [SSF54427] (2-103)
  IPR037401 SnoaL-like domain [PF12680] (10-102)

Foldseek 3Di:
DPCLDDPLVVCQVCLQVVPVVSNLVQADQQAWEADDNDIAGGSVSVSVVSVVVCVVWVKHWAWDDWDADDQKIKTWTFIATRDPPPTDIWIWIFGDDPNHTRYIYID/DPCVDDPLVVCQVCLQVVPLVSVLVAADQQAWEADDPDIAGGSVSVSVVSVVVCVVWVKHWAWDDWDADDQKIKTWTFIATDDPPPTDIWIWIFGDDPNHTRYIYID

Radius of gyration: 18.68 Å; Cα contacts (8 Å, |Δi|>4): 398; chains: 2; bounding box: 50×48×38 Å